Protein 6W7Z (pdb70)

Radius of gyration: 20.0 Å; Cα contacts (8 Å, |Δi|>4): 404; chains: 2; bounding box: 58×40×49 Å

Sequence (220 aa):
GSMALKRIHKELNDLARDPPAQSSRRAGPVGDDMFHWQATIMMGPNDSPYQGGVFFLTIHFPTDYPFKPPKVAFTTRIYHPNINSNGSICLDILRSQWSPALTISKVLLSISSSLLSDPNPDDPLVPEIARIYKTDREKYNRRIAREWTQKYAMRGLTKEQIDNLAMRSFGENDALKTCSVCITEYTTEGNKLRKLPCSHEYHVHCIDRWLSENSTCPICRRAVLA

Solvent-accessible surface area: 11924 Å² total; per-residue (Å²): 60,99,127,2,65,162,7,0,76,78,7,40,92,61,17,80,221,115,62,19,95,65,3,124,19,18,36,101,50,150,76,32,42,58,0,77,0,27,0,90,4,10,114,114,11,24,0,96,56,2,50,0,84,1,46,0,88,2,37,103,45,1,6,18,78,40,4,157,10,23,9,82,17,97,9,14,0,0,0,2,41,79,125,5,42,7,15,26,81,32,19,123,94,74,13,3,0,28,21,31,0,38,99,0,0,95,29,0,21,67,14,1,44,99,12,73,25,110,59,62,50,32,90,90,15,4,125,12,21,125,100,64,115,133,77,4,35,112,27,0,135,89,66,2,117,149,84,7,135,249,28,15,74,152,113,64,14,86,131,21,66,98,86,59,8,25,143,147,54,85,119,88,72,0,30,2,34,36,69,95,6,84,109,42,38,102,1,5,89,3,94,31,72,54,18,0,15,27,102,5,0,34,102,14,0,66,100,39,42,47,1,4,78,43,93,149,71,11,82,154

Nearest PDB structures (foldseek):
  8gbq-assembly1_A  TM=9.994E-01  e=1.291E-27  Homo sapiens
  6sqr-assembly1_E  TM=9.872E-01  e=2.120E-27  Homo sapiens
  3l1y-assembly1_A  TM=9.827E-01  e=4.749E-27  Homo sapiens
  3rpg-assembly1_A  TM=9.942E-01  e=1.748E-26  Homo sapiens
  8uqd-assembly1_B  TM=9.929E-01  e=1.643E-26  Homo sapiens

Foldseek 3Di:
DVVQLVVLVVLQVVCVVPPDDFKDKACPPPPSQKMKMWGAADPLALLHPFIWIKIWGHDPPPPVAAIQIFTPFDFQAQQADPRRHGNDVCNDVVPDNVDDVVNVSVVVNVCRNPPDLVSGPPVVSSVCVVVPVVVNSVVRNVSSVVTGD/DADDPVLLVVFDKDFDDPPDDWDAAPQVRHIDDGGFIKTAAPVGDIHGSVRVVVVRRPDQADPPPRHGRDD

Organism: Homo sapiens (NCBI:txid9606)

B-factor: mean 34.87, std 13.36, range [16.24, 95.99]

Structure (mmCIF, N/CA/C/O backbone):
data_6W7Z
#
_entry.id   6W7Z
#
_cell.length_a   48.441
_cell.length_b   50.453
_cell.length_c   54.375
_cell.angle_alpha   90.000
_cell.angle_beta   99.720
_cell.angle_gamma   90.000
#
_symmetry.space_group_name_H-M   'P 1 21 1'
#
loop_
_entity.id
_entity.type
_entity.pdbx_description
1 polymer 'Ubiquitin-conjugating enzyme E2 D2'
2 polymer 'E3 ubiquitin-protein ligase RLIM'
3 non-polymer GLYCEROL
4 non-polymer 'ZINC ION'
5 water water
#
loop_
_atom_site.group_PDB
_atom_site.id
_atom_site.type_symbol
_atom_site.label_atom_id
_atom_site.label_alt_id
_atom_site.label_comp_id
_atom_site.label_asym_id
_atom_site.label_entity_id
_atom_site.label_seq_id
_atom_site.pdbx_PDB_ins_code
_atom_site.Cartn_x
_atom_site.Cartn_y
_atom_site.Cartn_z
_atom_site.occupancy
_atom_site.B_iso_or_equiv
_atom_site.auth_seq_id
_atom_site.auth_comp_id
_atom_site.auth_asym_id
_atom_site.auth_atom_id
_atom_site.pdbx_PDB_model_num
ATOM 1 N N . GLY A 1 4 ? 83.171 12.166 63.753 1.00 54.25 -1 GLY A N 1
ATOM 2 C CA . GLY A 1 4 ? 82.996 11.383 64.962 1.00 50.85 -1 GLY A CA 1
ATOM 3 C C . GLY A 1 4 ? 81.701 11.680 65.693 1.00 38.92 -1 GLY A C 1
ATOM 4 O O . GLY A 1 4 ? 81.648 11.638 66.922 1.00 31.90 -1 GLY A O 1
ATOM 5 N N . SER A 1 5 ? 80.648 11.983 64.930 1.00 60.63 0 SER A N 1
ATOM 6 C CA . SER A 1 5 ? 79.362 12.308 65.539 1.00 59.92 0 SER A CA 1
ATOM 7 C C . SER A 1 5 ? 78.766 11.096 66.245 1.00 57.50 0 SER A C 1
ATOM 8 O O . SER A 1 5 ? 78.305 11.195 67.389 1.00 37.54 0 SER A O 1
ATOM 11 N N . MET A 1 6 ? 78.764 9.939 65.578 1.00 48.09 1 MET A N 1
ATOM 12 C CA . MET A 1 6 ? 78.253 8.730 66.216 1.00 41.87 1 MET A CA 1
ATOM 13 C C . MET A 1 6 ? 79.164 8.281 67.352 1.00 34.08 1 MET A C 1
ATOM 14 O O . MET A 1 6 ? 78.686 7.790 68.381 1.00 36.32 1 MET A O 1
ATOM 19 N N . ALA A 1 7 ? 80.479 8.447 67.187 1.00 30.01 2 ALA A N 1
ATOM 20 C CA . ALA A 1 7 ? 81.403 8.122 68.268 1.00 28.29 2 ALA A CA 1
ATOM 21 C C . ALA A 1 7 ? 81.155 9.000 69.487 1.00 27.39 2 ALA A C 1
ATOM 22 O O . ALA A 1 7 ? 81.162 8.514 70.624 1.00 27.65 2 ALA A O 1
ATOM 24 N N . LEU A 1 8 ? 80.921 10.297 69.268 1.00 27.34 3 LEU A N 1
ATOM 25 C CA . LEU A 1 8 ? 80.718 11.217 70.382 1.00 23.67 3 LEU A CA 1
ATOM 26 C C . LEU A 1 8 ? 79.477 10.849 71.186 1.00 24.05 3 LEU A C 1
ATOM 27 O O . LEU A 1 8 ? 79.490 10.904 72.421 1.00 22.92 3 LEU A O 1
ATOM 32 N N . LYS A 1 9 ? 78.395 10.467 70.503 1.00 26.15 4 LYS A N 1
ATOM 33 C CA . LYS A 1 9 ? 77.171 10.100 71.210 1.00 31.44 4 LYS A CA 1
ATOM 34 C C . LYS A 1 9 ? 77.389 8.877 72.093 1.00 25.90 4 LYS A C 1
ATOM 35 O O . LYS A 1 9 ? 76.898 8.825 73.227 1.00 26.18 4 LYS A O 1
ATOM 41 N N . ARG A 1 10 ? 78.135 7.886 71.601 1.00 29.17 5 ARG A N 1
ATOM 42 C CA . ARG A 1 10 ? 78.375 6.695 72.409 1.00 24.32 5 ARG A CA 1
ATOM 43 C C . ARG A 1 10 ? 79.299 6.998 73.580 1.00 21.44 5 ARG A C 1
ATOM 44 O O . ARG A 1 10 ? 79.137 6.435 74.669 1.00 21.84 5 ARG A O 1
ATOM 52 N N . ILE A 1 11 ? 80.273 7.886 73.374 1.00 20.28 6 ILE A N 1
ATOM 53 C CA . ILE A 1 11 ? 81.172 8.269 74.458 1.00 21.65 6 ILE A CA 1
ATOM 54 C C . ILE A 1 11 ? 80.396 8.965 75.570 1.00 21.16 6 ILE A C 1
ATOM 55 O O . ILE A 1 11 ? 80.594 8.679 76.757 1.00 20.60 6 ILE A O 1
ATOM 60 N N . HIS A 1 12 ? 79.494 9.881 75.205 1.00 24.47 7 HIS A N 1
ATOM 61 C CA . HIS A 1 12 ? 78.652 10.528 76.208 1.00 26.02 7 HIS A CA 1
ATOM 62 C C . HIS A 1 12 ? 77.765 9.512 76.918 1.00 25.43 7 HIS A C 1
ATOM 63 O O . HIS A 1 12 ? 77.566 9.593 78.136 1.00 24.14 7 HIS A O 1
ATOM 70 N N . LYS A 1 13 ? 77.221 8.549 76.168 1.00 23.37 8 LYS A N 1
ATOM 71 C CA . LYS A 1 13 ? 76.386 7.510 76.765 1.00 26.81 8 LYS A CA 1
ATOM 72 C C . LYS A 1 13 ? 77.166 6.705 77.797 1.00 28.17 8 LYS A C 1
ATOM 73 O O . LYS A 1 13 ? 76.678 6.457 78.906 1.00 25.65 8 LYS A O 1
ATOM 79 N N . GLU A 1 14 ? 78.387 6.290 77.449 1.00 22.58 9 GLU A N 1
ATOM 80 C CA . GLU A 1 14 ? 79.208 5.534 78.390 1.00 22.56 9 GLU A CA 1
ATOM 81 C C . GLU A 1 14 ? 79.572 6.377 79.606 1.00 23.51 9 GLU A C 1
ATOM 82 O O . GLU A 1 14 ? 79.582 5.876 80.736 1.00 22.37 9 GLU A O 1
ATOM 88 N N . LEU A 1 15 ? 79.874 7.659 79.393 1.00 22.09 10 LEU A N 1
ATOM 89 C CA . LEU A 1 15 ? 80.222 8.529 80.511 1.00 22.14 10 LEU A CA 1
ATOM 90 C C . LEU A 1 15 ? 79.054 8.678 81.477 1.00 25.07 10 LEU A C 1
ATOM 91 O O . LEU A 1 15 ? 79.242 8.655 82.699 1.00 26.18 10 LEU A O 1
ATOM 96 N N . ASN A 1 16 ? 77.837 8.825 80.948 1.00 26.20 11 ASN A N 1
ATOM 97 C CA . ASN A 1 16 ? 76.668 8.949 81.812 1.00 30.13 11 ASN A CA 1
ATOM 98 C C . ASN A 1 16 ? 76.403 7.654 82.572 1.00 32.73 11 ASN A C 1
ATOM 99 O O . ASN A 1 16 ? 76.038 7.686 83.753 1.00 29.97 11 ASN A O 1
ATOM 104 N N . ASP A 1 17 ? 76.584 6.506 81.914 1.00 27.57 12 ASP A N 1
ATOM 105 C CA . ASP A 1 17 ? 76.377 5.230 82.592 1.00 31.42 12 ASP A CA 1
ATOM 106 C C . ASP A 1 17 ? 77.422 5.010 83.680 1.00 28.05 12 ASP A C 1
ATOM 107 O O . ASP A 1 17 ? 77.105 4.485 84.754 1.00 32.77 12 ASP A O 1
ATOM 112 N N . LEU A 1 18 ? 78.671 5.406 83.422 1.00 28.71 13 LEU A N 1
ATOM 113 C CA . LEU A 1 18 ? 79.705 5.305 84.447 1.00 26.82 13 LEU A CA 1
ATOM 114 C C . LEU A 1 18 ? 79.383 6.190 85.645 1.00 33.31 13 LEU A C 1
ATOM 115 O O . LEU A 1 18 ? 79.627 5.804 86.795 1.00 35.75 13 LEU A O 1
ATOM 120 N N . ALA A 1 19 ? 78.831 7.380 85.396 1.00 40.56 14 ALA A N 1
ATOM 121 C CA . ALA A 1 19 ? 78.527 8.299 86.488 1.00 39.49 14 ALA A CA 1
ATOM 122 C C . ALA A 1 19 ? 77.378 7.795 87.350 1.00 42.36 14 ALA A C 1
ATOM 123 O O . ALA A 1 19 ? 77.372 8.020 88.566 1.00 45.94 14 ALA A O 1
ATOM 125 N N . ARG A 1 20 ? 76.403 7.112 86.747 1.00 41.83 15 ARG A N 1
ATOM 126 C CA . ARG A 1 20 ? 75.256 6.636 87.510 1.00 51.24 15 ARG A CA 1
ATOM 127 C C . ARG A 1 20 ? 75.569 5.334 88.239 1.00 49.85 15 ARG A C 1
ATOM 128 O O . ARG A 1 20 ? 75.115 5.130 89.370 1.00 61.18 15 ARG A O 1
ATOM 136 N N . ASP A 1 21 ? 76.342 4.446 87.614 1.00 43.41 16 ASP A N 1
ATOM 137 C CA . ASP A 1 21 ? 76.708 3.155 88.196 1.00 51.22 16 ASP A CA 1
ATOM 138 C C . ASP A 1 21 ? 78.223 3.020 88.149 1.00 49.38 16 ASP A C 1
ATOM 139 O O . ASP A 1 21 ? 78.776 2.374 87.248 1.00 40.15 16 ASP A O 1
ATOM 144 N N . PRO A 1 22 ? 78.928 3.615 89.107 1.00 59.54 17 PRO A N 1
ATOM 145 C CA . PRO A 1 22 ? 80.394 3.593 89.083 1.00 55.40 17 PRO A CA 1
AT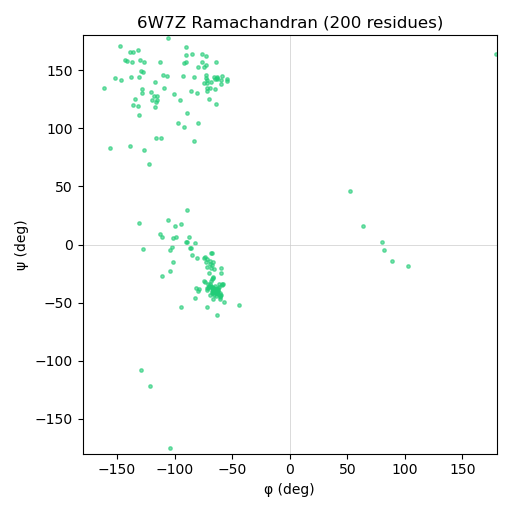OM 146 C C . PRO A 1 22 ? 80.927 2.198 89.350 1.00 60.24 17 PRO A C 1
ATOM 147 O O . PRO A 1 22 ? 80.454 1.504 90.263 1.00 67.64 17 PRO A O 1
ATOM 151 N N . PRO A 1 23 ? 81.911 1.747 88.571 1.00 50.47 18 PRO A N 1
ATOM 152 C CA . PRO A 1 23 ? 82.523 0.435 88.828 1.00 56.21 18 PRO A CA 1
ATOM 153 C C . PRO A 1 23 ? 83.390 0.479 90.080 1.00 64.32 18 PRO A C 1
ATOM 154 O O . PRO A 1 23 ? 84.096 1.459 90.327 1.00 76.29 18 PRO A O 1
ATOM 158 N N . ALA A 1 24 ? 83.341 -0.608 90.855 1.00 58.96 19 ALA A N 1
ATOM 159 C CA . ALA A 1 24 ? 83.887 -0.684 92.209 1.00 59.46 19 ALA A CA 1
ATOM 160 C C . ALA A 1 24 ? 85.273 -0.068 92.371 1.00 54.80 19 ALA A C 1
ATOM 161 O O . ALA A 1 24 ? 85.483 0.765 93.259 1.00 57.62 19 ALA A O 1
ATOM 163 N N . GLN A 1 25 ? 86.226 -0.465 91.531 1.00 38.83 20 GLN A N 1
ATOM 164 C CA . GLN A 1 25 ? 87.625 -0.115 91.738 1.00 43.28 20 GLN A CA 1
ATOM 165 C C . GLN A 1 25 ? 88.182 0.827 90.679 1.00 37.91 20 GLN A C 1
ATOM 166 O O . GLN A 1 25 ? 89.386 1.105 90.694 1.00 34.47 20 GLN A O 1
ATOM 172 N N A SER A 1 26 ? 87.350 1.320 89.766 0.56 26.47 21 SER A N 1
ATOM 173 N N B SER A 1 26 ? 87.352 1.340 89.774 0.44 31.06 21 SER A N 1
ATOM 174 C CA A SER A 1 26 ? 87.819 2.114 88.643 0.56 24.51 21 SER A CA 1
ATOM 175 C CA B SER A 1 26 ? 87.853 2.173 88.691 0.44 23.72 21 SER A CA 1
ATOM 176 C C A SER A 1 26 ? 86.932 3.333 88.445 0.56 23.77 21 SER A C 1
ATOM 177 C C B SER A 1 26 ? 86.939 3.369 88.466 0.44 23.77 21 SER A C 1
ATOM 178 O O A SER A 1 26 ? 85.731 3.306 88.729 0.56 26.02 21 SER A O 1
ATOM 179 O O B SER A 1 26 ? 85.736 3.315 88.731 0.44 26.08 21 SER A O 1
ATOM 184 N N A ARG A 1 27 ? 87.548 4.408 87.960 0.56 28.49 22 ARG A N 1
ATOM 185 N N B ARG A 1 27 ? 87.537 4.455 87.976 0.44 28.63 22 ARG A N 1
ATOM 186 C CA A ARG A 1 27 ? 86.845 5.610 87.541 0.56 27.06 22 ARG A CA 1
ATOM 187 C CA B ARG A 1 27 ? 86.824 5.660 87.576 0.44 27.47 22 ARG A CA 1
ATOM 188 C C A ARG A 1 27 ? 87.466 6.088 86.239 0.56 26.02 22 ARG A C 1
ATOM 189 C C B ARG A 1 27 ? 87.474 6.199 86.312 0.44 25.71 22 ARG A C 1
ATOM 190 O O A ARG A 1 27 ? 88.648 5.853 85.980 0.56 20.33 22 ARG A O 1
ATOM 191 O O B ARG A 1 27 ? 88.695 6.114 86.153 0.44 24.58 22 ARG A O 1
ATOM 206 N N . ALA A 1 28 ? 86.661 6.753 85.415 1.00 21.97 23 ALA A N 1
ATOM 207 C CA . ALA A 1 28 ? 87.165 7.257 84.145 1.00 20.45 23 ALA A CA 1
ATOM 208 C C . ALA A 1 28 ? 86.302 8.414 83.669 1.00 20.21 23 ALA A C 1
ATOM 209 O O . ALA A 1 28 ? 85.094 8.450 83.916 1.00 22.86 23 ALA A O 1
ATOM 211 N N . GLY A 1 29 ? 86.938 9.354 82.973 1.00 18.98 24 GLY A N 1
ATOM 212 C CA . GLY A 1 29 ? 86.256 10.507 82.435 1.00 22.09 24 GLY A CA 1
ATOM 213 C C . GLY A 1 29 ? 87.205 11.432 81.700 1.00 23.77 24 GLY A C 1
ATOM 214 O O . GLY A 1 29 ? 88.429 11.347 81.847 1.00 21.93 24 GLY A O 1
ATOM 215 N N . PRO A 1 30 ? 86.653 12.339 80.893 1.00 19.49 25 PRO A N 1
ATOM 216 C CA . PRO A 1 30 ? 87.506 13.249 80.116 1.00 25.93 25 PRO A CA 1
ATOM 217 C C . PRO A 1 30 ? 88.333 14.149 81.019 1.00 33.14 25 PRO A C 1
ATOM 218 O O . PRO A 1 30 ? 87.873 14.595 82.072 1.00 33.48 25 PRO A O 1
ATOM 222 N N . VAL A 1 31 ? 89.571 14.407 80.590 1.00 44.13 26 VAL A N 1
ATOM 223 C CA . VAL A 1 31 ? 90.463 15.306 81.323 1.00 56.33 26 VAL A CA 1
ATOM 224 C C . VAL A 1 31 ? 89.881 16.708 81.358 1.00 52.98 26 VAL A C 1
ATOM 225 O O . VAL A 1 31 ? 89.626 17.277 82.428 1.00 48.72 26 VAL A O 1
ATOM 229 N N . GLY A 1 32 ? 89.691 17.290 80.181 1.00 37.58 27 GLY A N 1
ATOM 230 C CA . GLY A 1 32 ? 89.109 18.601 80.051 1.00 37.52 27 GLY A CA 1
ATOM 231 C C . GLY A 1 32 ? 87.856 18.566 79.203 1.00 29.39 27 GLY A C 1
ATOM 232 O O . GLY A 1 32 ? 86.910 17.835 79.515 1.00 31.81 27 GLY A O 1
ATOM 233 N N . ASP A 1 33 ? 87.845 19.337 78.117 1.00 31.97 28 ASP A N 1
ATOM 234 C CA . ASP A 1 33 ? 86.704 19.415 77.217 1.00 34.31 28 ASP A CA 1
ATOM 235 C C . ASP A 1 33 ? 86.867 18.536 75.987 1.00 34.94 28 ASP A C 1
ATOM 236 O O . ASP A 1 33 ? 86.036 18.605 75.078 1.00 35.35 28 ASP A O 1
ATOM 241 N N . ASP A 1 34 ? 87.922 17.725 75.929 1.00 29.01 29 ASP A N 1
ATOM 242 C CA . ASP A 1 34 ? 88.139 16.810 74.811 1.00 30.18 29 ASP A CA 1
ATOM 243 C C . ASP A 1 34 ? 87.492 15.481 75.178 1.00 25.01 29 ASP A C 1
ATOM 244 O O . ASP A 1 34 ? 88.055 14.692 75.941 1.00 22.62 29 ASP A O 1
ATOM 249 N N . MET A 1 35 ? 86.298 15.232 74.637 1.00 24.80 30 MET A N 1
ATOM 250 C CA . MET A 1 35 ? 85.565 14.020 74.981 1.00 20.94 30 MET A CA 1
ATOM 251 C C . MET A 1 35 ? 86.248 12.758 74.471 1.00 20.48 30 MET A C 1
ATOM 252 O O . MET A 1 35 ? 85.939 11.665 74.956 1.00 23.66 30 MET A O 1
ATOM 257 N N . PHE A 1 36 ? 87.161 12.876 73.510 1.00 21.86 31 PHE A N 1
ATOM 258 C CA . PHE A 1 36 ? 87.854 11.717 72.962 1.00 22.31 31 PHE A CA 1
ATOM 259 C C . PHE A 1 36 ? 89.126 11.369 73.722 1.00 24.51 31 PHE A C 1
ATOM 260 O O . PHE A 1 36 ? 89.825 10.428 73.331 1.00 24.72 31 PHE A O 1
ATOM 268 N N . HIS A 1 37 ? 89.443 12.093 74.795 1.00 22.54 32 HIS A N 1
ATOM 269 C CA . HIS A 1 37 ? 90.635 11.828 75.597 1.00 24.37 32 HIS A CA 1
ATOM 270 C C . HIS A 1 37 ? 90.235 11.781 77.065 1.00 26.23 32 HIS A C 1
ATOM 271 O O . HIS A 1 37 ? 89.868 12.808 77.646 1.00 24.55 32 HIS A O 1
ATOM 278 N N . TRP A 1 38 ? 90.311 10.597 77.664 1.00 19.46 33 TRP A N 1
ATOM 279 C CA . TRP A 1 38 ? 89.921 10.379 79.047 1.00 18.75 33 TRP A CA 1
ATOM 280 C C . TRP A 1 38 ? 91.129 10.052 79.912 1.00 19.78 33 TRP A C 1
ATOM 281 O O . TRP A 1 38 ? 92.155 9.559 79.434 1.00 23.10 33 TRP A O 1
ATOM 292 N N . GLN A 1 39 ? 90.979 10.310 81.205 1.00 19.01 34 GLN A N 1
ATOM 293 C CA . GLN A 1 39 ? 91.850 9.755 82.227 1.00 20.29 34 GLN A CA 1
ATOM 294 C C . GLN A 1 39 ? 91.084 8.673 82.978 1.00 21.80 34 GLN A C 1
ATOM 295 O O . GLN A 1 39 ? 89.869 8.771 83.168 1.00 24.79 34 GLN A O 1
ATOM 301 N N . ALA A 1 40 ? 91.794 7.624 83.380 1.00 22.79 35 ALA A N 1
ATOM 302 C CA . ALA A 1 40 ? 91.214 6.584 84.212 1.00 21.23 35 ALA A CA 1
ATOM 303 C C . ALA A 1 40 ? 92.114 6.343 85.413 1.00 23.03 35 ALA A C 1
ATOM 304 O O . ALA A 1 40 ? 93.331 6.532 85.345 1.00 24.08 35 ALA A O 1
ATOM 306 N N . THR A 1 41 ? 91.498 5.945 86.522 1.00 23.83 36 THR A N 1
ATOM 307 C CA . THR A 1 41 ? 92.224 5.557 87.723 1.00 21.24 36 THR A CA 1
ATOM 308 C C . THR A 1 41 ? 91.720 4.197 88.167 1.00 21.78 36 THR A C 1
ATOM 309 O O . THR A 1 41 ? 90.507 3.981 88.261 1.00 22.77 36 THR A O 1
ATOM 313 N N . ILE A 1 42 ? 92.648 3.284 88.429 1.00 22.71 37 ILE A N 1
ATOM 314 C CA . ILE A 1 42 ? 92.329 1.934 88.870 1.00 24.87 37 ILE A CA 1
ATOM 315 C C . ILE A 1 42 ? 93.030 1.692 90.196 1.00 24.94 37 ILE A C 1
ATOM 316 O O . ILE A 1 42 ? 94.242 1.912 90.313 1.00 22.04 37 ILE A O 1
ATOM 321 N N A MET A 1 43 ? 92.268 1.253 91.194 0.51 27.86 38 MET A N 1
ATOM 322 N N B MET A 1 43 ? 92.268 1.255 91.195 0.49 27.81 38 MET A N 1
ATOM 323 C CA A MET A 1 43 ? 92.843 0.873 92.474 0.51 27.90 38 MET A CA 1
ATOM 324 C CA B MET A 1 43 ? 92.845 0.870 92.473 0.49 27.86 38 MET A CA 1
ATOM 325 C C A MET A 1 43 ? 93.426 -0.531 92.382 0.51 28.08 38 MET A C 1
ATOM 326 C C B MET A 1 43 ? 93.431 -0.531 92.377 0.49 28.08 38 MET A C 1
ATOM 327 O O A MET A 1 43 ? 92.846 -1.418 91.750 0.51 31.57 38 MET A O 1
ATOM 328 O O B MET A 1 43 ? 92.854 -1.417 91.740 0.49 31.44 38 MET A O 1
ATOM 337 N N . GLY A 1 44 ? 94.585 -0.725 93.007 1.00 28.74 39 GLY A N 1
ATOM 338 C CA . GLY A 1 44 ? 95.230 -2.015 93.026 1.00 29.79 39 GLY A CA 1
ATOM 339 C C . GLY A 1 44 ? 94.362 -3.055 93.705 1.00 31.98 39 GLY A C 1
ATOM 340 O O . GLY A 1 44 ? 93.825 -2.829 94.794 1.00 32.20 39 GLY A O 1
ATOM 341 N N . PRO A 1 45 ? 94.184 -4.207 93.058 1.00 26.64 40 PRO A N 1
ATOM 342 C CA . PRO A 1 45 ? 93.349 -5.260 93.648 1.00 31.90 40 PRO A CA 1
ATOM 343 C C . PRO A 1 45 ? 93.882 -5.699 95.004 1.00 31.21 40 PRO A C 1
ATOM 344 O O . PRO A 1 45 ? 95.092 -5.732 95.238 1.00 32.85 40 PRO A O 1
ATOM 348 N N . ASN A 1 46 ? 92.955 -6.035 95.904 1.00 37.59 41 ASN A N 1
ATOM 349 C CA . ASN A 1 46 ? 93.345 -6.414 97.258 1.00 51.16 41 ASN A CA 1
ATOM 350 C C . ASN A 1 46 ? 94.108 -7.734 97.282 1.00 48.23 41 ASN A C 1
ATOM 351 O O . ASN A 1 46 ? 94.959 -7.937 98.155 1.00 51.38 41 ASN A O 1
ATOM 356 N N . ASP A 1 47 ? 93.827 -8.636 96.338 1.00 49.79 42 ASP A N 1
ATOM 357 C CA . ASP A 1 47 ? 94.498 -9.929 96.263 1.00 66.29 42 ASP A CA 1
ATOM 358 C C . ASP A 1 47 ? 95.768 -9.887 95.420 1.00 65.93 42 ASP A C 1
ATOM 359 O O . ASP A 1 47 ? 96.139 -10.901 94.814 1.00 67.23 42 ASP A O 1
ATOM 364 N N . SER A 1 48 ? 96.448 -8.750 95.369 1.00 54.38 43 SER A N 1
ATOM 365 C CA . SER A 1 48 ? 97.574 -8.553 94.471 1.00 42.57 43 SER A CA 1
ATOM 366 C C . SER A 1 48 ? 98.653 -7.753 95.176 1.00 39.98 43 SER A C 1
ATOM 367 O O . SER A 1 48 ? 98.375 -7.046 96.154 1.00 38.40 43 SER A O 1
ATOM 370 N N . PRO A 1 49 ? 99.904 -7.841 94.712 1.00 31.90 44 PRO A N 1
ATOM 371 C CA . PRO A 1 49 ? 100.961 -6.978 95.261 1.00 33.59 44 PRO A CA 1
ATOM 372 C C . PRO A 1 49 ? 100.777 -5.504 94.933 1.00 35.49 44 PRO A C 1
ATOM 373 O O . PRO A 1 49 ? 101.538 -4.675 95.450 1.00 33.18 44 PRO A O 1
ATOM 377 N N . TYR A 1 50 ? 99.807 -5.156 94.091 1.00 30.53 45 TYR A N 1
ATOM 378 C CA . TYR A 1 50 ? 99.496 -3.771 93.769 1.00 27.37 45 TYR A CA 1
ATOM 379 C C . TYR A 1 50 ? 98.510 -3.153 94.753 1.00 29.11 45 TYR A C 1
ATOM 380 O O . TYR A 1 50 ? 98.068 -2.019 94.539 1.00 27.92 45 TYR A O 1
ATOM 389 N N . GLN A 1 51 ? 98.167 -3.872 95.821 1.00 32.38 46 GLN A N 1
ATOM 390 C CA . GLN A 1 51 ? 97.215 -3.370 96.804 1.00 36.31 46 GLN A CA 1
ATOM 391 C C . GLN A 1 51 ? 97.718 -2.076 97.430 1.00 36.07 46 GLN A C 1
ATOM 392 O O . GLN A 1 51 ? 98.902 -1.938 97.751 1.00 32.89 46 GLN A O 1
ATOM 398 N N . GLY A 1 52 ? 96.803 -1.122 97.603 1.00 34.57 47 GLY A N 1
ATOM 399 C CA . GLY A 1 52 ? 97.134 0.176 98.143 1.00 34.27 47 GLY A CA 1
ATOM 400 C C . GLY A 1 52 ? 97.546 1.208 97.117 1.00 33.90 47 GLY A C 1
ATOM 401 O O . GLY A 1 52 ? 97.584 2.401 97.443 1.00 30.97 47 GLY A O 1
ATOM 402 N N . GLY A 1 53 ? 97.853 0.792 95.889 1.00 28.30 48 GLY A N 1
ATOM 403 C CA . GLY A 1 53 ? 98.261 1.728 94.869 1.00 28.28 48 GLY A CA 1
ATOM 404 C C . GLY A 1 53 ? 97.103 2.240 94.031 1.00 27.44 48 GLY A C 1
ATOM 405 O O . GLY A 1 53 ? 96.056 1.605 93.919 1.00 25.55 48 GLY A O 1
ATOM 406 N N . VAL A 1 54 ? 97.305 3.418 93.448 1.00 25.17 49 VAL A N 1
ATOM 407 C CA . VAL A 1 54 ? 96.363 4.016 92.508 1.00 23.25 49 VAL A CA 1
ATOM 408 C C . VAL A 1 54 ? 97.097 4.194 91.187 1.00 25.28 49 VAL A C 1
ATOM 409 O O . VAL A 1 54 ? 98.158 4.830 91.141 1.00 25.55 49 VAL A O 1
ATOM 413 N N . PHE A 1 55 ? 96.538 3.635 90.118 1.00 20.02 50 PHE A N 1
ATOM 414 C CA . PHE A 1 55 ? 97.209 3.574 88.827 1.00 19.63 50 PHE A CA 1
ATOM 415 C C . PHE A 1 55 ? 96.433 4.411 87.822 1.00 23.61 50 PHE A C 1
ATOM 416 O O . PHE A 1 55 ? 95.233 4.195 87.622 1.00 22.43 50 PHE A O 1
ATOM 424 N N . PHE A 1 56 ? 97.116 5.366 87.204 1.00 22.14 51 PHE A N 1
ATOM 425 C CA . PHE A 1 56 ? 96.504 6.254 86.229 1.00 20.80 51 PHE A CA 1
ATOM 426 C C . PHE A 1 56 ? 96.674 5.688 84.825 1.00 22.98 51 PHE A C 1
ATOM 427 O O . PHE A 1 56 ? 97.684 5.053 84.505 1.00 24.07 51 PHE A O 1
ATOM 435 N N . LEU A 1 57 ? 95.665 5.917 83.989 1.00 19.96 52 LEU A N 1
ATOM 436 C CA . LEU A 1 57 ? 95.690 5.481 82.602 1.00 19.89 52 LEU A CA 1
ATOM 437 C C . LEU A 1 57 ? 95.159 6.595 81.714 1.00 19.96 52 LEU A C 1
ATOM 438 O O . LEU A 1 57 ? 94.422 7.476 82.163 1.00 23.07 52 LEU A O 1
ATOM 443 N N . THR A 1 58 ? 95.544 6.547 80.442 1.00 19.62 53 THR A N 1
ATOM 444 C CA . THR A 1 58 ? 94.958 7.392 79.414 1.00 23.20 53 THR A CA 1
ATOM 445 C C . THR A 1 58 ? 94.114 6.539 78.476 1.00 24.78 53 THR A C 1
ATOM 446 O O . THR A 1 58 ? 94.428 5.372 78.219 1.00 23.27 53 THR A O 1
ATOM 450 N N . ILE A 1 59 ? 93.027 7.127 77.986 1.00 21.51 54 ILE A N 1
ATOM 451 C CA . ILE A 1 59 ? 92.136 6.487 77.026 1.00 17.48 54 ILE A CA 1
ATOM 452 C C . ILE A 1 59 ? 91.886 7.482 75.906 1.00 23.45 54 ILE A C 1
ATOM 453 O O . ILE A 1 59 ? 91.359 8.574 76.152 1.00 22.73 54 ILE A O 1
ATOM 458 N N . HIS A 1 60 ? 92.271 7.123 74.684 1.00 19.55 55 HIS A N 1
ATOM 459 C CA . HIS A 1 60 ? 92.002 7.955 73.517 1.00 22.03 55 HIS A CA 1
ATOM 460 C C . HIS A 1 60 ? 91.099 7.195 72.558 1.00 24.61 55 HIS A C 1
ATOM 461 O O . HIS A 1 60 ? 91.478 6.134 72.050 1.00 20.03 55 HIS A O 1
ATOM 468 N N . PHE A 1 61 ? 89.914 7.746 72.307 1.00 19.61 56 PHE A N 1
ATOM 469 C CA . PHE A 1 61 ? 88.936 7.133 71.417 1.00 20.10 56 PHE A CA 1
ATOM 470 C C . PHE A 1 61 ? 89.211 7.546 69.977 1.00 20.75 56 PHE A C 1
ATOM 471 O O . PHE A 1 61 ? 89.412 8.738 69.710 1.00 21.91 56 PHE A O 1
ATOM 479 N N . PRO A 1 62 ? 89.236 6.609 69.035 1.00 22.49 57 PRO A N 1
ATOM 480 C CA . PRO A 1 62 ? 89.352 6.989 67.625 1.00 26.23 57 PRO A CA 1
ATOM 481 C C . PRO A 1 62 ? 88.055 7.604 67.124 1.00 26.16 57 PRO A C 1
ATOM 482 O O . PRO A 1 62 ? 86.990 7.459 67.728 1.00 23.04 57 PRO A O 1
ATOM 486 N N . THR A 1 63 ? 88.160 8.307 65.994 1.00 24.65 58 THR A N 1
ATOM 487 C CA . THR A 1 63 ? 86.997 8.996 65.444 1.00 24.51 58 THR A CA 1
ATOM 488 C C . THR A 1 63 ? 85.912 8.032 64.978 1.00 31.60 58 THR A C 1
ATOM 489 O O . THR A 1 63 ? 84.749 8.435 64.873 1.00 30.53 58 THR A O 1
ATOM 493 N N . ASP A 1 64 ? 86.258 6.773 64.703 1.00 31.02 59 ASP A N 1
ATOM 494 C CA . ASP A 1 64 ? 85.284 5.767 64.295 1.00 25.79 59 ASP A CA 1
ATOM 495 C C . ASP A 1 64 ? 84.976 4.770 65.409 1.00 27.15 59 ASP A C 1
ATOM 496 O O . ASP A 1 64 ? 84.514 3.659 65.132 1.00 27.28 59 ASP A O 1
ATOM 501 N N . TYR A 1 65 ? 85.241 5.144 66.658 1.00 25.06 60 TYR A N 1
ATOM 502 C CA . TYR A 1 65 ? 84.776 4.370 67.801 1.00 23.05 60 TYR A CA 1
ATOM 503 C C . TYR A 1 65 ? 83.261 4.188 67.709 1.00 24.82 60 TYR A C 1
ATOM 504 O O . TYR A 1 65 ? 82.550 5.119 67.309 1.00 21.63 60 TYR A O 1
ATOM 513 N N . PRO A 1 66 ? 82.722 3.007 68.066 1.00 23.46 61 PRO A N 1
ATOM 514 C CA . PRO A 1 66 ? 83.357 1.818 68.641 1.00 20.54 61 PRO A CA 1
ATOM 515 C C . PRO A 1 66 ? 83.773 0.761 67.625 1.00 24.47 61 PRO A C 1
ATOM 516 O O . PRO A 1 66 ? 83.985 -0.390 68.010 1.00 22.10 61 PRO A O 1
ATOM 520 N N . PHE A 1 67 ? 83.872 1.130 66.350 1.00 20.90 62 PHE A N 1
ATOM 521 C CA . PHE A 1 67 ? 84.257 0.163 65.330 1.00 21.72 62 PHE A CA 1
ATOM 522 C C . PHE A 1 67 ? 85.759 -0.071 65.282 1.00 22.71 62 PHE A C 1
ATOM 523 O O . PHE A 1 67 ? 86.204 -1.011 64.614 1.00 25.02 62 PHE A O 1
ATOM 531 N N . LYS A 1 68 ? 86.537 0.757 65.970 1.00 22.59 63 LYS A N 1
ATOM 532 C CA . LYS A 1 68 ? 87.946 0.543 66.248 1.00 23.03 63 LYS A CA 1
ATOM 533 C C . LYS A 1 68 ? 88.165 0.694 67.743 1.00 21.79 63 LYS A C 1
ATOM 534 O O . LYS A 1 68 ? 87.450 1.457 68.403 1.00 21.05 63 LYS A O 1
ATOM 540 N N . PRO A 1 69 ? 89.128 -0.027 68.312 1.00 21.20 64 PRO A N 1
ATOM 541 C CA . PRO A 1 69 ? 89.292 -0.028 69.769 1.00 21.26 64 PRO A CA 1
ATOM 542 C C . PRO A 1 69 ? 89.874 1.281 70.262 1.00 20.66 64 PRO A C 1
ATOM 543 O O . PRO A 1 69 ? 90.575 1.985 69.517 1.00 21.19 64 PRO A O 1
ATOM 547 N N . PRO A 1 70 ? 89.616 1.642 71.516 1.00 20.12 65 PRO A N 1
ATOM 548 C CA . PRO A 1 70 ? 90.310 2.787 72.105 1.00 19.51 65 PRO A CA 1
ATOM 549 C C . PRO A 1 70 ? 91.745 2.422 72.434 1.00 23.60 65 PRO A C 1
ATOM 550 O O . PRO A 1 70 ? 92.075 1.259 72.676 1.00 22.20 65 PRO A O 1
ATOM 554 N N . LYS A 1 71 ? 92.606 3.434 72.433 1.00 19.87 66 LYS A N 1
ATOM 555 C CA . LYS A 1 71 ? 93.996 3.266 72.841 1.00 19.86 66 LYS A CA 1
ATOM 556 C C . LYS A 1 71 ? 94.074 3.503 74.344 1.00 23.12 66 LYS A C 1
ATOM 557 O O . LYS A 1 71 ? 93.843 4.620 74.816 1.00 21.90 66 LYS A O 1
ATOM 563 N N . VAL A 1 72 ? 94.378 2.448 75.096 1.00 16.86 67 VAL A N 1
ATOM 564 C CA . VAL A 1 72 ? 94.428 2.496 76.552 1.00 18.06 67 VAL A CA 1
ATOM 565 C C . VAL A 1 72 ? 95.851 2.181 76.985 1.00 24.08 67 VAL A C 1
ATOM 566 O O . VAL A 1 72 ? 96.419 1.165 76.567 1.00 25.66 67 VAL A O 1
ATOM 570 N N . ALA A 1 73 ? 96.425 3.046 77.819 1.00 18.37 68 ALA A N 1
ATOM 571 C CA . ALA A 1 73 ? 97.797 2.852 78.266 1.00 16.53 68 ALA A CA 1
ATOM 572 C C . ALA A 1 73 ? 97.958 3.359 79.690 1.00 22.44 68 ALA A C 1
ATOM 573 O O . ALA A 1 73 ? 97.382 4.384 80.062 1.00 21.99 68 ALA A O 1
ATOM 575 N N . PHE A 1 74 ? 98.747 2.632 80.479 1.00 20.71 69 PHE A N 1
ATOM 576 C CA . PHE A 1 74 ? 99.111 3.101 81.808 1.00 21.11 69 PHE A CA 1
ATOM 577 C C . PHE A 1 74 ? 100.032 4.309 81.706 1.00 22.22 69 PHE A C 1
ATOM 578 O O . PHE A 1 74 ? 100.922 4.362 80.853 1.00 20.19 69 PHE A O 1
ATOM 586 N N . THR A 1 75 ? 99.813 5.290 82.582 1.00 19.35 70 THR A N 1
ATOM 587 C CA . THR A 1 75 ? 100.803 6.339 82.784 1.00 20.53 70 THR A CA 1
ATOM 588 C C . THR A 1 75 ? 101.582 6.156 84.077 1.00 25.19 70 THR A C 1
ATOM 589 O O . THR A 1 75 ? 102.702 6.666 84.186 1.00 32.51 70 THR A O 1
ATOM 593 N N . THR A 1 76 ? 101.021 5.435 85.043 1.00 22.79 71 THR A N 1
ATOM 594 C CA . THR A 1 76 ? 101.749 5.059 86.244 1.00 23.54 71 THR A CA 1
ATOM 595 C C . THR A 1 76 ? 102.626 3.848 85.948 1.00 20.79 71 THR A C 1
ATOM 596 O O . THR A 1 76 ? 102.156 2.861 85.374 1.00 24.09 71 THR A O 1
ATOM 600 N N . ARG A 1 77 ? 103.900 3.929 86.325 1.00 21.00 72 ARG A N 1
ATOM 601 C CA . ARG A 1 77 ? 104.790 2.787 86.162 1.00 23.27 72 ARG A CA 1
ATOM 602 C C . ARG A 1 77 ? 104.307 1.629 87.025 1.00 24.50 72 ARG A C 1
ATOM 603 O O . ARG A 1 77 ? 103.818 1.826 88.141 1.00 23.11 72 ARG A O 1
ATOM 611 N N . ILE A 1 78 ? 104.437 0.416 86.499 1.00 21.68 73 ILE A N 1
ATOM 612 C CA . ILE A 1 78 ? 103.939 -0.773 87.182 1.00 22.07 73 ILE A CA 1
ATOM 613 C C . ILE A 1 78 ? 104.783 -1.964 86.754 1.00 19.56 73 ILE A C 1
ATOM 614 O O . ILE A 1 78 ? 105.216 -2.057 85.602 1.00 25.36 73 ILE A O 1
ATOM 619 N N . TYR A 1 79 ? 105.033 -2.868 87.700 1.00 22.03 74 TYR A N 1
ATOM 620 C CA . TYR A 1 79 ? 105.826 -4.070 87.470 1.00 21.82 74 TYR A CA 1
ATOM 621 C C . TYR A 1 79 ? 104.867 -5.223 87.186 1.00 25.34 74 TYR A C 1
ATOM 622 O O . TYR A 1 79 ? 104.228 -5.746 88.104 1.00 27.16 74 TYR A O 1
ATOM 631 N N . HIS A 1 80 ? 104.768 -5.617 85.912 1.00 25.01 75 HIS A N 1
ATOM 632 C CA . HIS A 1 80 ? 103.748 -6.560 85.459 1.00 24.31 75 HIS A CA 1
ATOM 633 C C . HIS A 1 80 ? 104.158 -7.160 84.119 1.00 25.86 75 HIS A C 1
ATOM 634 O O . HIS A 1 80 ? 104.584 -6.428 83.217 1.00 30.07 75 HIS A O 1
ATOM 641 N N . PRO A 1 81 ? 104.038 -8.480 83.942 1.00 25.52 76 PRO A N 1
ATOM 642 C CA . PRO A 1 81 ? 104.511 -9.097 82.690 1.00 25.35 76 PRO A CA 1
ATOM 643 C C . PRO A 1 81 ? 103.723 -8.688 81.455 1.00 23.29 76 PRO A C 1
ATOM 644 O O . PRO A 1 81 ? 104.205 -8.917 80.338 1.00 27.33 76 PRO A O 1
ATOM 648 N N . ASN A 1 82 ? 102.538 -8.095 81.610 1.00 21.41 77 ASN A N 1
ATOM 649 C CA . ASN A 1 82 ? 101.689 -7.741 80.479 1.00 22.88 77 ASN A CA 1
ATOM 650 C C . ASN A 1 82 ? 101.583 -6.236 80.259 1.00 22.21 77 ASN A C 1
ATOM 651 O O . ASN A 1 82 ? 100.793 -5.800 79.415 1.00 23.68 77 ASN A O 1
ATOM 656 N N . ILE A 1 83 ? 102.348 -5.435 81.000 1.00 19.37 78 ILE A N 1
ATOM 657 C CA . ILE A 1 83 ? 102.351 -3.979 80.871 1.00 19.14 78 ILE A CA 1
ATOM 658 C C . ILE A 1 83 ? 103.803 -3.524 80.850 1.00 23.09 78 ILE A C 1
ATOM 659 O O . ILE A 1 83 ? 104.566 -3.844 81.770 1.00 26.72 78 ILE A O 1
ATOM 664 N N . ASN A 1 84 ? 104.190 -2.779 79.815 1.00 24.11 79 ASN A N 1
ATOM 665 C CA . ASN A 1 84 ? 105.586 -2.402 79.643 1.00 21.16 79 ASN A CA 1
ATOM 666 C C . ASN A 1 84 ? 105.815 -0.942 80.035 1.00 25.77 79 ASN A C 1
ATOM 667 O O . ASN A 1 84 ? 104.915 -0.244 80.508 1.00 23.30 79 ASN A O 1
ATOM 672 N N . SER A 1 85 ? 107.050 -0.478 79.821 1.00 22.86 80 SER A N 1
ATOM 673 C CA . SER A 1 85 ? 107.471 0.847 80.261 1.00 24.81 80 SER A CA 1
ATOM 674 C C . SER A 1 85 ? 106.852 1.974 79.447 1.00 24.60 80 SER A C 1
ATOM 675 O O . SER A 1 85 ? 106.958 3.135 79.855 1.00 30.82 80 SER A O 1
ATOM 678 N N . ASN A 1 86 ? 106.227 1.673 78.311 1.00 22.05 81 ASN A N 1
ATOM 679 C CA . ASN A 1 86 ? 105.440 2.654 77.577 1.00 21.73 81 ASN A CA 1
ATOM 680 C C . ASN A 1 86 ? 103.980 2.668 78.005 1.00 26.60 81 ASN A C 1
ATOM 681 O O . ASN A 1 86 ? 103.188 3.426 77.437 1.00 27.83 81 ASN A O 1
ATOM 686 N N . GLY A 1 87 ? 103.609 1.853 78.989 1.00 25.41 82 GLY A N 1
ATOM 687 C CA . GLY A 1 87 ? 102.234 1.741 79.418 1.00 19.72 82 GLY A CA 1
ATOM 688 C C . GLY A 1 87 ? 101.362 0.859 78.553 1.00 20.68 82 GLY A C 1
ATOM 689 O O . GLY A 1 87 ? 100.161 0.752 78.827 1.00 21.47 82 GLY A O 1
ATOM 690 N N . SER A 1 88 ? 101.918 0.230 77.520 1.00 22.56 83 SER A N 1
ATOM 691 C CA . SER A 1 88 ? 101.127 -0.636 76.658 1.00 22.76 83 SER A CA 1
ATOM 692 C C . SER A 1 88 ? 100.631 -1.847 77.437 1.00 26.91 83 SER A C 1
ATOM 693 O O . SER A 1 88 ? 101.339 -2.391 78.288 1.00 19.96 83 SER A O 1
ATOM 696 N N . ILE A 1 89 ? 99.402 -2.265 77.143 1.00 21.93 84 ILE A N 1
ATOM 697 C CA . ILE A 1 89 ? 98.737 -3.351 77.854 1.00 22.46 84 ILE A CA 1
ATOM 698 C C . ILE A 1 89 ? 98.505 -4.488 76.872 1.00 25.21 84 ILE A C 1
ATOM 699 O O . ILE A 1 89 ? 97.848 -4.298 75.840 1.00 28.42 84 ILE A O 1
ATOM 704 N N . CYS A 1 90 ? 99.028 -5.667 77.194 1.00 22.37 85 CYS A N 1
ATOM 705 C CA . CYS A 1 90 ? 98.795 -6.854 76.374 1.00 26.12 85 CYS A CA 1
ATOM 706 C C . CYS A 1 90 ? 97.453 -7.452 76.778 1.00 34.28 85 CYS A C 1
ATOM 707 O O . CYS A 1 90 ? 97.364 -8.306 77.661 1.00 32.37 85 CYS A O 1
ATOM 710 N N . LEU A 1 91 ? 96.392 -6.987 76.122 1.00 26.07 86 LEU A N 1
ATOM 711 C CA . LEU A 1 91 ? 95.037 -7.459 76.380 1.00 30.60 86 LEU A CA 1
ATOM 712 C C . LEU A 1 91 ? 94.355 -7.674 75.039 1.00 24.77 86 LEU A C 1
ATOM 713 O O . LEU A 1 91 ? 94.219 -6.729 74.256 1.00 26.75 86 LEU A O 1
ATOM 718 N N . ASP A 1 92 ? 93.930 -8.914 74.778 1.00 25.58 87 ASP A N 1
ATOM 719 C CA . ASP A 1 92 ? 93.430 -9.269 73.452 1.00 26.54 87 ASP A CA 1
ATOM 720 C C . ASP A 1 92 ? 92.242 -8.412 73.031 1.00 24.94 87 ASP A C 1
ATOM 721 O O . ASP A 1 92 ? 92.108 -8.084 71.847 1.00 27.59 87 ASP A O 1
ATOM 726 N N . ILE A 1 93 ? 91.376 -8.031 73.975 1.00 23.35 88 ILE A N 1
ATOM 727 C CA . ILE A 1 93 ? 90.208 -7.234 73.610 1.00 23.18 88 ILE A CA 1
ATOM 728 C C . ILE A 1 93 ? 90.590 -5.822 73.186 1.00 27.96 88 ILE A C 1
ATOM 729 O O . ILE A 1 93 ? 89.779 -5.128 72.562 1.00 27.79 88 ILE A O 1
ATOM 734 N N . LEU A 1 94 ? 91.797 -5.367 73.512 1.00 26.97 89 LEU A N 1
ATOM 735 C CA . LEU A 1 94 ? 92.289 -4.092 73.009 1.00 25.44 89 LEU A CA 1
ATOM 736 C C . LEU A 1 94 ? 92.966 -4.226 71.655 1.00 32.10 89 LEU A C 1
ATOM 737 O O . LEU A 1 94 ? 93.389 -3.215 71.084 1.00 30.36 89 LEU A O 1
ATOM 742 N N . ARG A 1 95 ? 93.081 -5.447 71.132 1.00 30.76 90 ARG A N 1
ATOM 743 C CA . ARG A 1 95 ? 93.769 -5.680 69.870 1.00 26.48 90 ARG A CA 1
ATOM 744 C C . ARG A 1 95 ? 92.903 -6.500 68.923 1.00 33.63 90 ARG A C 1
ATOM 745 O O . ARG A 1 95 ? 91.905 -5.999 68.395 1.00 33.83 90 ARG A O 1
ATOM 753 N N . SER A 1 96 ? 93.268 -7.767 68.712 1.00 31.48 91 SER A N 1
ATOM 754 C CA . SER A 1 96 ? 92.592 -8.565 67.694 1.00 32.94 91 SER A CA 1
ATOM 755 C C . SER A 1 96 ? 91.160 -8.912 68.086 1.00 29.11 91 SER A C 1
ATOM 756 O O . SER A 1 96 ? 90.322 -9.148 67.208 1.00 34.70 91 SER A O 1
ATOM 759 N N . GLN A 1 97 ? 90.854 -8.937 69.382 1.00 27.53 92 GLN A N 1
ATOM 760 C CA . GLN A 1 97 ? 89.548 -9.370 69.863 1.00 33.96 92 GLN A CA 1
ATOM 761 C C . GLN A 1 97 ? 88.626 -8.205 70.205 1.00 37.10 92 GLN A C 1
ATOM 762 O O . GLN A 1 97 ? 87.619 -8.404 70.896 1.00 24.94 92 GLN A O 1
ATOM 768 N N . TRP A 1 98 ? 88.939 -6.998 69.739 1.00 23.72 93 TRP A N 1
ATOM 769 C CA . TRP A 1 98 ? 88.037 -5.879 69.971 1.00 22.50 93 TRP A CA 1
ATOM 770 C C . TRP A 1 98 ? 86.702 -6.131 69.283 1.00 21.99 93 TRP A C 1
ATOM 771 O O . TRP A 1 98 ? 86.640 -6.723 68.202 1.00 23.33 93 TRP A O 1
ATOM 782 N N . SER A 1 99 ? 85.626 -5.684 69.925 1.00 21.82 94 SER A N 1
ATOM 783 C CA . SER A 1 99 ? 84.293 -5.809 69.383 1.00 20.63 94 SER A CA 1
ATOM 784 C C . SER A 1 99 ? 83.553 -4.503 69.630 1.00 19.78 94 SER A C 1
ATOM 785 O O . SER A 1 99 ? 83.752 -3.867 70.675 1.00 18.82 94 SER A O 1
ATOM 788 N N . PRO A 1 100 ? 82.693 -4.080 68.698 1.00 21.87 95 PRO A N 1
ATOM 789 C CA . PRO A 1 100 ? 81.923 -2.848 68.922 1.00 21.94 95 PRO A CA 1
ATOM 790 C C . PRO A 1 100 ? 80.889 -2.973 70.026 1.00 21.74 95 PRO A C 1
ATOM 791 O O . PRO A 1 100 ? 80.279 -1.960 70.392 1.00 28.97 95 PRO A O 1
ATOM 795 N N . ALA A 1 101 ? 80.6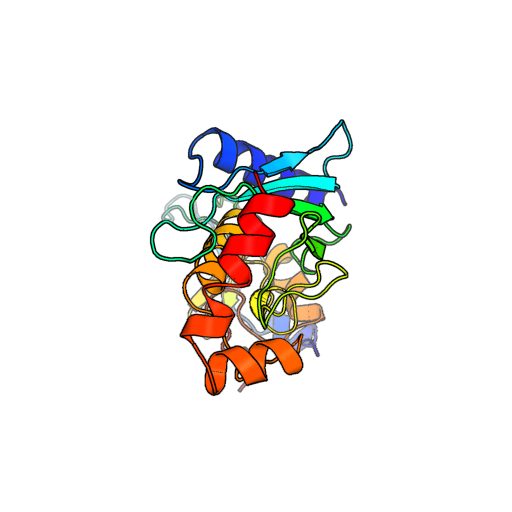65 -4.175 70.561 1.00 21.51 96 ALA A N 1
ATOM 796 C CA . ALA A 1 101 ? 79.800 -4.332 71.721 1.00 26.09 96 ALA A CA 1
ATOM 797 C C . ALA A 1 101 ? 80.531 -4.092 73.034 1.00 22.05 96 ALA A C 1
ATOM 798 O O . ALA A 1 101 ? 79.879 -4.022 74.081 1.00 24.41 96 ALA A O 1
ATOM 800 N N . LEU A 1 102 ? 81.854 -3.966 73.005 1.00 20.58 97 LEU A N 1
ATOM 801 C CA . LEU A 1 102 ? 82.615 -3.715 74.217 1.00 22.85 97 LEU A CA 1
ATOM 802 C C . LEU A 1 102 ? 82.479 -2.256 74.643 1.00 21.31 97 LEU A C 1
ATOM 803 O O . LEU A 1 102 ? 82.165 -1.371 73.842 1.00 25.74 97 LEU A O 1
ATOM 808 N N . THR A 1 103 ? 82.710 -2.015 75.931 1.00 21.70 98 THR A N 1
ATOM 809 C CA . THR A 1 103 ? 82.639 -0.685 76.518 1.00 19.39 98 THR A CA 1
ATOM 810 C C . THR A 1 103 ? 83.883 -0.440 77.358 1.00 22.86 98 THR A C 1
ATOM 811 O O . THR A 1 103 ? 84.641 -1.362 77.670 1.00 20.29 98 THR A O 1
ATOM 815 N N . ILE A 1 104 ? 84.075 0.823 77.744 1.00 17.35 99 ILE A N 1
ATOM 816 C CA . ILE A 1 104 ? 85.224 1.177 78.573 1.00 18.48 99 ILE A CA 1
ATOM 817 C C . ILE A 1 104 ? 85.128 0.502 79.935 1.00 17.18 99 ILE A C 1
ATOM 818 O O . ILE A 1 104 ? 86.131 0.022 80.479 1.00 21.56 99 ILE A O 1
ATOM 823 N N . SER A 1 105 ? 83.921 0.441 80.503 1.00 18.69 100 SER A N 1
ATOM 824 C CA . SER A 1 105 ? 83.757 -0.184 81.812 1.00 21.61 100 SER A CA 1
ATOM 825 C C . SER A 1 105 ? 84.159 -1.655 81.776 1.00 19.64 100 SER A C 1
ATOM 826 O O . SER A 1 105 ? 84.747 -2.169 82.734 1.00 21.95 100 SER A O 1
ATOM 829 N N . LYS A 1 106 ? 83.865 -2.346 80.673 1.00 19.68 101 LYS A N 1
ATOM 830 C CA . LYS A 1 106 ? 84.309 -3.730 80.542 1.00 22.62 101 LYS A CA 1
ATOM 831 C C . LYS A 1 106 ? 85.822 -3.808 80.367 1.00 18.05 101 LYS A C 1
ATOM 832 O O . LYS A 1 106 ? 86.466 -4.727 80.887 1.00 20.55 101 LYS A O 1
ATOM 838 N N . VAL A 1 107 ? 86.407 -2.854 79.639 1.00 17.26 102 VAL A N 1
ATOM 839 C CA . VAL A 1 107 ? 87.861 -2.813 79.508 1.00 17.34 102 VAL A CA 1
ATOM 840 C C . VAL A 1 107 ? 88.511 -2.631 80.874 1.00 23.78 102 VAL A C 1
ATOM 841 O O . VAL A 1 107 ? 89.491 -3.309 81.206 1.00 20.18 102 VAL A O 1
ATOM 845 N N . LEU A 1 108 ? 87.968 -1.725 81.693 1.00 21.01 103 LEU A N 1
ATOM 846 C CA . LEU A 1 108 ? 88.546 -1.478 83.011 1.00 24.48 103 LEU A CA 1
ATOM 847 C C . LEU A 1 108 ? 88.446 -2.710 83.904 1.00 24.65 103 LEU A C 1
ATOM 848 O O . LEU A 1 108 ? 89.396 -3.035 84.627 1.00 21.99 103 LEU A O 1
ATOM 853 N N . LEU A 1 109 ? 87.305 -3.406 83.873 1.00 21.70 104 LEU A N 1
ATOM 854 C CA . LEU A 1 109 ? 87.166 -4.633 84.652 1.00 24.87 104 LEU A CA 1
ATOM 855 C C . LEU A 1 109 ? 88.168 -5.686 84.201 1.00 22.02 104 LEU A C 1
ATOM 856 O O . LEU A 1 109 ? 88.725 -6.421 85.027 1.00 22.06 104 LEU A O 1
ATOM 861 N N . SER A 1 110 ? 88.407 -5.778 82.892 1.00 21.99 105 SER A N 1
ATOM 862 C CA . SER A 1 110 ? 89.368 -6.749 82.381 1.00 23.89 105 SER A CA 1
ATOM 863 C C . SER A 1 110 ? 90.791 -6.394 82.796 1.00 24.12 105 SER A C 1
ATOM 864 O O . SER A 1 110 ? 91.597 -7.286 83.085 1.00 22.83 105 SER A O 1
ATOM 867 N N . ILE A 1 111 ? 91.119 -5.100 82.836 1.00 19.54 106 ILE A N 1
ATOM 868 C CA . ILE A 1 111 ? 92.445 -4.694 83.295 1.00 20.55 106 ILE A CA 1
ATOM 869 C C . ILE A 1 111 ? 92.623 -5.035 84.769 1.00 26.41 106 ILE A C 1
ATOM 870 O O . ILE A 1 111 ? 93.696 -5.484 85.192 1.00 24.00 106 ILE A O 1
ATOM 875 N N A SER A 1 112 ? 91.574 -4.839 85.573 0.38 23.78 107 SER A N 1
ATOM 876 N N B SER A 1 112 ? 91.577 -4.826 85.575 0.62 23.44 107 SER A N 1
ATOM 877 C CA A SER A 1 112 ? 91.654 -5.183 86.990 0.38 25.52 107 SER A CA 1
ATOM 878 C CA B SER A 1 112 ? 91.647 -5.184 86.988 0.62 25.56 107 SER A CA 1
ATOM 879 C C A SER A 1 112 ? 91.876 -6.678 87.183 0.38 28.57 107 SER A C 1
ATOM 880 C C B SER A 1 112 ? 91.894 -6.676 87.166 0.62 29.11 107 SER A C 1
ATOM 881 O O A SER A 1 112 ? 92.623 -7.092 88.078 0.38 28.54 107 SER A O 1
ATOM 882 O O B SER A 1 112 ? 92.678 -7.084 88.031 0.62 23.82 107 SER A O 1
ATOM 887 N N . SER A 1 113 ? 91.234 -7.506 86.355 1.00 23.12 108 SER A N 1
ATOM 888 C CA . SER A 1 113 ? 91.471 -8.943 86.418 1.00 24.79 108 SER A CA 1
ATOM 889 C C . SER A 1 113 ? 92.881 -9.291 85.965 1.00 24.89 108 SER A C 1
ATOM 890 O O . SER A 1 113 ? 93.465 -10.268 86.448 1.00 29.17 108 SER A O 1
ATOM 893 N N . LEU A 1 114 ? 93.440 -8.508 85.039 1.00 23.55 109 LEU A N 1
ATOM 894 C CA . LEU A 1 114 ? 94.813 -8.739 84.605 1.00 27.23 109 LEU A CA 1
ATOM 895 C C . LEU A 1 114 ? 95.802 -8.417 85.720 1.00 28.18 109 LEU A C 1
ATOM 896 O O . LEU A 1 114 ? 96.832 -9.088 85.857 1.00 26.12 109 LEU A O 1
ATOM 901 N N . LEU A 1 115 ? 95.506 -7.392 86.525 1.00 24.80 110 LEU A N 1
ATOM 902 C CA . LEU A 1 115 ? 96.356 -7.083 87.670 1.00 26.35 110 LEU A CA 1
ATOM 903 C C . LEU A 1 115 ? 96.311 -8.198 88.706 1.00 28.18 110 LEU A C 1
ATOM 904 O O . LEU A 1 115 ? 97.334 -8.528 89.317 1.00 30.34 110 LEU A O 1
ATOM 909 N N . SER A 1 116 ? 95.132 -8.790 88.915 1.00 31.05 111 SER A N 1
ATOM 910 C CA . SER A 1 116 ? 95.004 -9.874 89.883 1.00 29.55 111 SER A CA 1
ATOM 911 C C . SER A 1 116 ? 95.616 -11.170 89.369 1.00 37.18 111 SER A C 1
ATOM 912 O O . SER A 1 116 ? 96.135 -11.963 90.163 1.00 46.62 111 SER A O 1
ATOM 915 N N . ASP A 1 117 ? 95.565 -11.405 88.059 1.00 32.21 112 ASP A N 1
ATOM 916 C CA . ASP A 1 117 ? 95.978 -12.680 87.469 1.00 35.53 112 ASP A CA 1
ATOM 917 C C . ASP A 1 117 ? 96.764 -12.418 86.193 1.00 30.17 112 ASP A C 1
ATOM 918 O O . ASP A 1 117 ? 96.213 -12.437 85.087 1.00 34.72 112 ASP A O 1
ATOM 923 N N . PRO A 1 118 ? 98.068 -12.168 86.314 1.00 29.58 113 PRO A N 1
ATOM 924 C CA . PRO A 1 118 ? 98.887 -11.934 85.117 1.00 28.98 113 PRO A CA 1
ATOM 925 C C . PRO A 1 118 ? 98.947 -13.167 84.227 1.00 35.82 113 PRO A C 1
ATOM 926 O O . PRO A 1 118 ? 98.738 -14.300 84.666 1.00 36.80 113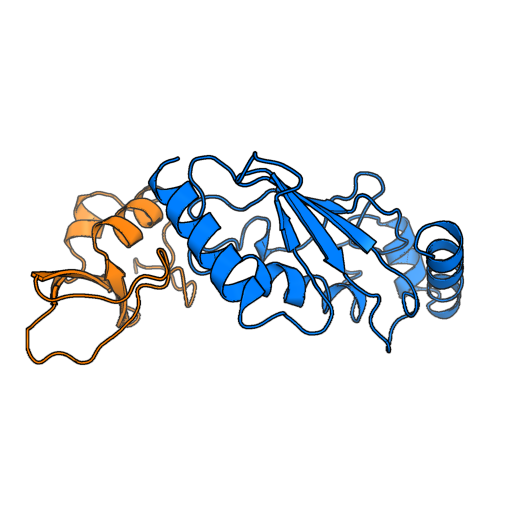 PRO A O 1
ATOM 930 N N . ASN A 1 119 ? 99.230 -12.929 82.945 1.00 30.13 114 ASN A N 1
ATOM 931 C CA . ASN A 1 119 ? 99.392 -13.993 81.956 1.00 31.75 114 ASN A CA 1
ATOM 932 C C . ASN A 1 119 ? 100.848 -14.039 81.514 1.00 31.21 114 ASN A C 1
ATOM 933 O O . ASN A 1 119 ? 101.237 -13.345 80.562 1.00 33.28 114 ASN A O 1
ATOM 938 N N . PRO A 1 120 ? 101.696 -14.847 82.158 1.00 34.61 115 PRO A N 1
ATOM 939 C CA . PRO A 1 120 ? 103.108 -14.900 81.752 1.00 33.58 115 PRO A CA 1
ATOM 940 C C . PRO A 1 120 ? 103.334 -15.553 80.397 1.00 38.37 115 PRO A C 1
ATOM 941 O O . PRO A 1 120 ? 104.434 -15.418 79.846 1.00 38.46 115 PRO A O 1
ATOM 945 N N . ASP A 1 121 ? 102.342 -16.247 79.844 1.00 37.35 116 ASP A N 1
ATOM 946 C CA . ASP A 1 121 ? 102.479 -16.910 78.554 1.00 39.54 116 ASP A CA 1
ATOM 947 C C . ASP A 1 121 ? 102.187 -15.990 77.374 1.00 43.02 116 ASP A C 1
ATOM 948 O O . ASP A 1 121 ? 102.325 -16.417 76.224 1.00 49.22 116 ASP A O 1
ATOM 953 N N . ASP A 1 122 ? 101.795 -14.742 77.627 1.00 40.94 117 ASP A N 1
ATOM 954 C CA . ASP A 1 122 ? 101.724 -13.703 76.602 1.00 50.46 117 ASP A CA 1
ATOM 955 C C . ASP A 1 122 ? 102.617 -12.554 77.063 1.00 47.71 117 ASP A C 1
ATOM 956 O O . ASP A 1 122 ? 102.129 -11.471 77.414 1.00 51.86 117 ASP A O 1
ATOM 961 N N . PRO A 1 123 ? 103.940 -12.762 77.076 1.00 43.82 118 PRO A N 1
ATOM 962 C CA . PRO A 1 123 ? 104.825 -11.810 77.758 1.00 49.42 118 PRO A CA 1
ATOM 963 C C . PRO A 1 123 ? 105.120 -10.555 76.955 1.00 46.86 118 PRO A C 1
ATOM 964 O O . PRO A 1 123 ? 105.905 -10.586 76.003 1.00 54.88 118 PRO A O 1
ATOM 968 N N . LEU A 1 124 ? 104.497 -9.439 77.335 1.00 32.98 119 LEU A N 1
ATOM 969 C CA . LEU A 1 124 ? 104.924 -8.156 76.790 1.00 30.59 119 LEU A CA 1
ATOM 970 C C . LEU A 1 124 ? 106.282 -7.751 77.348 1.00 31.14 119 LEU A C 1
ATOM 971 O O . LEU A 1 124 ? 107.084 -7.127 76.643 1.00 33.46 119 LEU A O 1
ATOM 976 N N . VAL A 1 125 ? 106.556 -8.096 78.603 1.00 26.88 120 VAL A N 1
ATOM 977 C CA . VAL A 1 125 ? 107.864 -7.876 79.214 1.00 27.99 120 VAL A CA 1
ATOM 978 C C . VAL A 1 125 ? 108.446 -9.244 79.554 1.00 28.02 120 VAL A C 1
ATOM 979 O O . VAL A 1 125 ? 108.188 -9.770 80.647 1.00 30.81 120 VAL A O 1
ATOM 983 N N . PRO A 1 126 ? 109.221 -9.855 78.654 1.00 30.17 121 PRO A N 1
ATOM 984 C CA . PRO A 1 126 ? 109.660 -11.244 78.883 1.00 38.35 121 PRO A CA 1
ATOM 985 C C . PRO A 1 126 ? 110.438 -11.443 80.172 1.00 34.29 121 PRO A C 1
ATOM 986 O O . PRO A 1 126 ? 110.317 -12.505 80.795 1.00 33.07 121 PRO A O 1
ATOM 990 N N . GLU A 1 127 ? 111.224 -10.453 80.600 1.00 39.53 122 GLU A N 1
ATOM 991 C CA . GLU A 1 127 ? 112.018 -10.616 81.813 1.00 45.67 122 GLU A CA 1
ATOM 9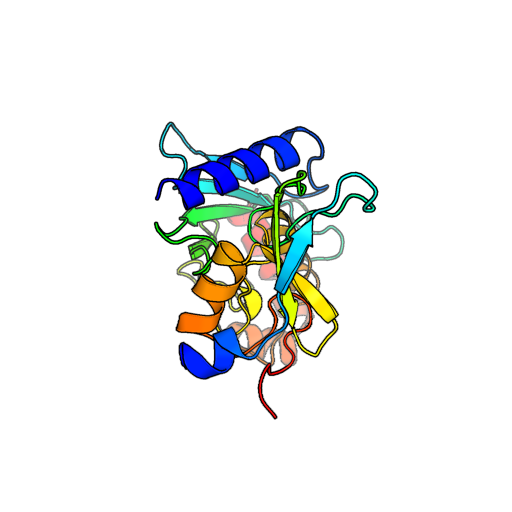92 C C . GLU A 1 127 ? 111.132 -10.725 83.049 1.00 34.61 122 GLU A C 1
ATOM 993 O O . GLU A 1 127 ? 111.409 -11.529 83.948 1.00 34.84 122 GLU A O 1
ATOM 999 N N . ILE A 1 128 ? 110.060 -9.932 83.113 1.00 29.22 123 ILE A N 1
ATOM 1000 C CA . ILE A 1 128 ? 109.153 -10.004 84.254 1.00 25.41 123 ILE A CA 1
ATOM 1001 C C . ILE A 1 128 ? 108.342 -11.292 84.208 1.00 31.19 123 ILE A C 1
ATOM 1002 O O . ILE A 1 128 ? 108.071 -11.910 85.245 1.00 27.78 123 ILE A O 1
ATOM 1007 N N . ALA A 1 129 ? 107.943 -11.719 83.008 1.00 28.19 124 ALA A N 1
ATOM 1008 C CA . ALA A 1 129 ? 107.283 -13.013 82.876 1.00 29.76 124 ALA A CA 1
ATOM 1009 C C . ALA A 1 129 ? 108.215 -14.143 83.290 1.00 31.97 124 ALA A C 1
ATOM 1010 O O . ALA A 1 129 ? 107.780 -15.119 83.911 1.00 34.30 124 ALA A O 1
ATOM 1012 N N . ARG A 1 130 ? 109.504 -14.024 82.957 1.00 32.93 125 ARG A N 1
ATOM 1013 C CA . ARG A 1 130 ? 110.481 -15.018 83.389 1.00 38.70 125 ARG A CA 1
ATOM 1014 C C . ARG A 1 130 ? 110.553 -15.093 84.909 1.00 39.87 125 ARG A C 1
ATOM 1015 O O . ARG A 1 130 ? 110.594 -16.187 85.484 1.00 43.47 125 ARG A O 1
ATOM 1023 N N . ILE A 1 131 ? 110.561 -13.938 85.578 1.00 36.03 126 ILE A N 1
ATOM 1024 C CA . ILE A 1 131 ? 110.635 -13.927 87.035 1.00 42.14 126 ILE A CA 1
ATOM 1025 C C . ILE A 1 131 ? 109.322 -14.412 87.639 1.00 33.20 126 ILE A C 1
ATOM 1026 O O . ILE A 1 131 ? 109.315 -15.122 88.651 1.00 36.10 126 ILE A O 1
ATOM 1031 N N . TYR A 1 132 ? 108.194 -14.052 87.022 1.00 34.02 127 TYR A N 1
ATOM 1032 C CA . TYR A 1 132 ? 106.900 -14.522 87.507 1.00 35.45 127 TYR A CA 1
ATOM 1033 C C . TYR A 1 132 ? 106.802 -16.041 87.448 1.00 35.50 127 TYR A C 1
ATOM 1034 O O . TYR A 1 132 ? 106.176 -16.657 88.317 1.00 37.19 127 TYR A O 1
ATOM 1043 N N . LYS A 1 133 ? 107.430 -16.660 86.445 1.00 38.56 128 LYS A N 1
ATOM 1044 C CA . LYS A 1 133 ? 107.389 -18.111 86.308 1.00 45.15 128 LYS A CA 1
ATOM 1045 C C . LYS A 1 133 ? 108.367 -18.802 87.251 1.00 54.46 128 LYS A C 1
ATOM 1046 O O . LYS A 1 133 ? 108.046 -19.851 87.821 1.00 54.79 128 LYS A O 1
ATOM 1052 N N . THR A 1 134 ? 109.562 -18.239 87.422 1.00 58.48 129 THR A N 1
ATOM 1053 C CA . THR A 1 134 ? 110.650 -18.932 88.100 1.00 44.32 129 THR A CA 1
ATOM 1054 C C . THR A 1 134 ? 110.856 -18.495 89.543 1.00 44.65 129 THR A C 1
ATOM 1055 O O . THR A 1 134 ? 111.546 -19.196 90.290 1.00 47.73 129 THR A O 1
ATOM 1059 N N . ASP A 1 135 ? 110.282 -17.367 89.952 1.00 41.96 130 ASP A N 1
ATOM 1060 C CA . ASP A 1 135 ? 110.481 -16.863 91.304 1.00 50.07 130 ASP A CA 1
ATOM 1061 C C . ASP A 1 135 ? 109.318 -15.961 91.693 1.00 50.83 130 ASP A C 1
ATOM 1062 O O . ASP A 1 135 ? 109.415 -14.734 91.590 1.00 40.93 130 ASP A O 1
ATOM 1067 N N . ARG A 1 136 ? 108.216 -16.564 92.146 1.00 41.51 131 ARG A N 1
ATOM 1068 C CA . ARG A 1 136 ? 106.995 -15.799 92.382 1.00 43.59 131 ARG A CA 1
ATOM 1069 C C . ARG A 1 136 ? 107.162 -14.802 93.523 1.00 45.28 131 ARG A C 1
ATOM 1070 O O . ARG A 1 136 ? 106.652 -13.679 93.449 1.00 41.90 131 ARG A O 1
ATOM 1078 N N . GLU A 1 137 ? 107.871 -15.183 94.586 1.00 44.76 132 GLU A N 1
ATOM 1079 C CA . GLU A 1 137 ? 108.032 -14.252 95.697 1.00 52.24 132 GLU A CA 1
ATOM 1080 C C . GLU A 1 137 ? 108.896 -13.057 95.309 1.00 49.12 132 GLU A C 1
ATOM 1081 O O . GLU A 1 137 ? 108.675 -11.949 95.811 1.00 45.96 132 GLU A O 1
ATOM 1087 N N . LYS A 1 138 ? 109.863 -13.249 94.408 1.00 43.67 133 LYS A N 1
ATOM 1088 C CA . LYS A 1 138 ? 110.637 -12.114 93.912 1.00 43.45 133 LYS A CA 1
ATOM 1089 C C . LYS A 1 138 ? 109.764 -11.166 93.097 1.00 39.53 133 LYS A C 1
ATOM 1090 O O . LYS A 1 138 ? 109.893 -9.942 93.211 1.00 35.76 133 LYS A O 1
ATOM 1096 N N . TYR A 1 139 ? 108.872 -11.713 92.268 1.00 32.45 134 TYR A N 1
ATOM 1097 C CA . TYR A 1 139 ? 107.927 -10.870 91.543 1.00 32.73 134 TYR A CA 1
ATOM 1098 C C . TYR A 1 139 ? 107.053 -10.076 92.504 1.00 30.32 134 TYR A C 1
ATOM 1099 O O . TYR A 1 139 ? 106.822 -8.877 92.301 1.00 28.92 134 TYR A O 1
ATOM 1108 N N . ASN A 1 140 ? 106.561 -10.728 93.560 1.00 32.85 135 ASN A N 1
ATOM 1109 C CA . ASN A 1 140 ? 105.685 -10.050 94.509 1.00 36.81 135 ASN A CA 1
ATOM 1110 C C . ASN A 1 140 ? 106.422 -8.943 95.251 1.00 42.22 135 ASN A C 1
ATOM 1111 O O . ASN A 1 140 ? 105.854 -7.873 95.501 1.00 36.09 135 ASN A O 1
ATOM 1116 N N A ARG A 1 141 ? 107.687 -9.175 95.606 0.49 40.01 136 ARG A N 1
ATOM 1117 N N B ARG A 1 141 ? 107.684 -9.185 95.615 0.51 39.94 136 ARG A N 1
ATOM 1118 C CA A ARG A 1 141 ? 108.454 -8.156 96.316 0.49 38.56 136 ARG A CA 1
ATOM 1119 C CA B ARG A 1 141 ? 108.470 -8.170 96.310 0.51 38.56 136 ARG A CA 1
ATOM 1120 C C A ARG A 1 141 ? 108.690 -6.935 95.435 0.49 35.74 136 ARG A C 1
ATOM 1121 C C B ARG A 1 141 ? 108.678 -6.943 95.432 0.51 35.69 136 ARG A C 1
ATOM 1122 O O A ARG A 1 141 ? 108.523 -5.793 95.877 0.49 35.09 136 ARG A O 1
A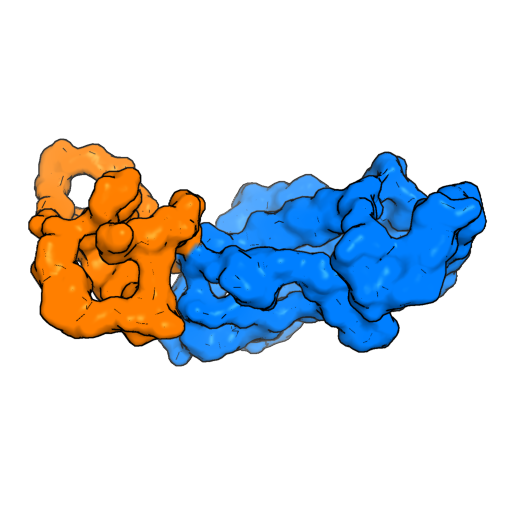TOM 1123 O O B ARG A 1 141 ? 108.479 -5.806 95.874 0.51 34.65 136 ARG A O 1
ATOM 1138 N N . ILE A 1 142 ? 109.079 -7.158 94.178 1.00 31.28 137 ILE A N 1
ATOM 1139 C CA . ILE A 1 142 ? 109.359 -6.038 93.285 1.00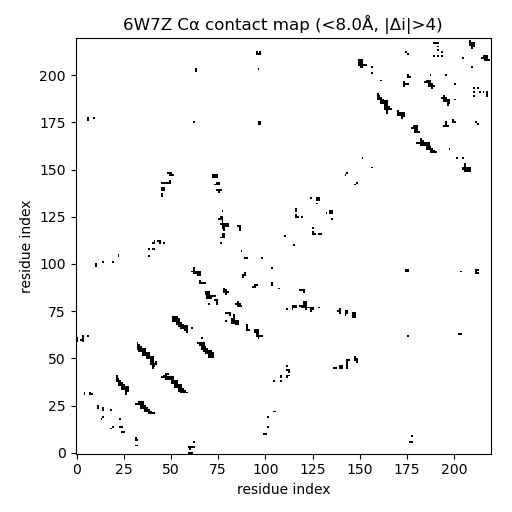 32.98 137 ILE A CA 1
ATOM 1140 C C . ILE A 1 142 ? 108.074 -5.301 92.929 1.00 30.36 137 ILE A C 1
ATOM 1141 O O . ILE A 1 142 ? 108.049 -4.065 92.866 1.00 30.95 137 ILE A O 1
ATOM 1146 N N . ALA A 1 143 ? 106.986 -6.040 92.698 1.00 24.72 138 ALA A N 1
ATOM 1147 C CA . ALA A 1 143 ? 105.712 -5.396 92.392 1.00 29.32 138 ALA A CA 1
ATOM 1148 C C . ALA A 1 143 ? 105.239 -4.533 93.554 1.00 26.92 138 ALA A C 1
ATOM 1149 O O . ALA A 1 143 ? 104.670 -3.454 93.347 1.00 26.22 138 ALA A O 1
ATOM 1151 N N . ARG A 1 144 ? 105.469 -4.992 94.786 1.00 28.31 139 ARG A N 1
ATOM 1152 C CA . ARG A 1 144 ? 105.150 -4.176 95.953 1.00 31.92 139 ARG A CA 1
ATOM 1153 C C . ARG A 1 144 ? 106.058 -2.955 96.030 1.00 32.18 139 ARG A C 1
ATOM 1154 O O . ARG A 1 144 ? 105.602 -1.854 96.357 1.00 31.55 139 ARG A O 1
ATOM 1162 N N . GLU A 1 145 ? 107.350 -3.136 95.740 1.00 32.24 140 GLU A N 1
ATOM 1163 C CA . GLU A 1 145 ? 108.284 -2.013 95.758 1.00 31.31 140 GLU A CA 1
ATOM 1164 C C . GLU A 1 145 ? 107.887 -0.947 94.747 1.00 30.79 140 GLU A C 1
ATOM 1165 O O . GLU A 1 145 ? 107.886 0.249 95.066 1.00 33.90 140 GLU A O 1
ATOM 1171 N N . TRP A 1 146 ? 107.536 -1.359 93.525 1.00 25.27 141 TRP A N 1
ATOM 1172 C CA . TRP A 1 146 ? 107.148 -0.393 92.504 1.00 28.28 141 TRP A CA 1
ATOM 1173 C C . TRP A 1 146 ? 105.837 0.297 92.863 1.00 28.08 141 TRP A C 1
ATOM 1174 O O . TRP A 1 146 ? 105.667 1.494 92.602 1.00 25.97 141 TRP A O 1
ATOM 1185 N N . THR A 1 147 ? 104.893 -0.446 93.449 1.00 23.63 142 THR A N 1
ATOM 1186 C CA . THR A 1 147 ? 103.641 0.163 93.889 1.00 27.42 142 THR A CA 1
ATOM 1187 C C . THR A 1 147 ? 103.899 1.249 94.925 1.00 28.48 142 THR A C 1
ATOM 1188 O O . THR A 1 147 ? 103.289 2.323 94.878 1.00 29.62 142 THR A O 1
ATOM 1192 N N . GLN A 1 148 ? 104.812 0.985 95.864 1.00 32.03 143 GLN A N 1
ATOM 1193 C CA . GLN A 1 148 ? 105.164 1.977 96.875 1.00 31.73 143 GLN A CA 1
ATOM 1194 C C . GLN A 1 148 ? 105.827 3.197 96.250 1.00 31.13 143 GLN A C 1
ATOM 1195 O O . GLN A 1 148 ? 105.558 4.334 96.654 1.00 36.58 143 GLN A O 1
ATOM 1201 N N . LYS A 1 149 ? 106.690 2.982 95.255 1.00 31.27 144 LYS A N 1
ATOM 1202 C CA . LYS A 1 149 ? 107.470 4.083 94.701 1.00 33.50 144 LYS A CA 1
ATOM 1203 C C . LYS A 1 149 ? 106.655 4.932 93.730 1.00 37.23 144 LYS A C 1
ATOM 1204 O O . LYS A 1 149 ? 106.793 6.161 93.713 1.00 33.83 144 LYS A O 1
ATOM 1210 N N . TYR A 1 150 ? 105.801 4.304 92.922 1.00 29.87 145 TYR A N 1
ATOM 1211 C CA . TYR A 1 150 ? 105.150 4.987 91.811 1.00 30.84 145 TYR A CA 1
ATOM 1212 C C . TYR A 1 150 ? 103.654 5.188 91.982 1.00 29.24 145 TYR A C 1
ATOM 1213 O O . TYR A 1 150 ? 103.108 6.132 91.408 1.00 30.57 145 TYR A O 1
ATOM 1222 N N . ALA A 1 151 ? 102.973 4.331 92.743 1.00 26.30 146 ALA A N 1
ATOM 1223 C CA . ALA A 1 151 ? 101.516 4.324 92.783 1.00 25.47 146 ALA A CA 1
ATOM 1224 C C . ALA A 1 151 ? 100.947 4.764 94.126 1.00 28.19 146 ALA A C 1
ATOM 1225 O O . ALA A 1 151 ? 99.737 4.636 94.346 1.00 28.39 146 ALA A O 1
ATOM 1227 N N . MET A 1 152 ? 101.778 5.278 95.026 1.00 28.18 147 MET A N 1
ATOM 1228 C CA . MET A 1 152 ? 101.304 5.703 96.338 1.00 33.95 147 MET A CA 1
ATOM 1229 C C . MET A 1 152 ? 101.728 7.134 96.646 1.00 57.35 147 MET A C 1
ATOM 1230 O O . MET A 1 152 ? 101.252 7.741 97.607 1.00 60.63 147 MET A O 1
ATOM 1236 N N . ARG B 2 21 ? 89.119 -8.446 57.224 1.00 58.52 546 ARG B N 1
ATOM 1237 C CA . ARG B 2 21 ? 88.323 -8.910 56.095 1.00 51.05 546 ARG B CA 1
ATOM 1238 C C . ARG B 2 21 ? 86.832 -8.818 56.398 1.00 44.62 546 ARG B C 1
ATOM 1239 O O . ARG B 2 21 ? 86.347 -9.408 57.363 1.00 51.43 546 ARG B O 1
ATOM 1247 N N . GLY B 2 22 ? 86.107 -8.067 55.570 1.00 37.46 547 GLY B N 1
ATOM 1248 C CA . GLY B 2 22 ? 84.684 -7.891 55.729 1.00 35.30 547 GLY B CA 1
ATOM 1249 C C . GLY B 2 22 ? 83.886 -8.666 54.694 1.00 39.08 547 GLY B C 1
ATOM 1250 O O . GLY B 2 22 ? 84.419 -9.334 53.810 1.00 39.99 547 GLY B O 1
ATOM 1251 N N . LEU B 2 23 ? 82.570 -8.561 54.834 1.00 37.68 548 LEU B N 1
ATOM 1252 C CA . LEU B 2 23 ? 81.644 -9.189 53.909 1.00 40.27 548 LEU B CA 1
ATOM 1253 C C . LEU B 2 23 ? 81.309 -8.235 52.767 1.00 40.36 548 LEU B C 1
ATOM 1254 O O . LEU B 2 23 ? 81.432 -7.014 52.885 1.00 40.07 548 LEU B O 1
ATOM 1259 N N . THR B 2 24 ? 80.880 -8.811 51.650 1.00 41.13 549 THR B N 1
ATOM 1260 C CA . THR B 2 24 ? 80.409 -8.006 50.538 1.00 44.09 549 THR B CA 1
ATOM 1261 C C . THR B 2 24 ? 79.010 -7.472 50.831 1.00 47.37 549 THR B C 1
ATOM 1262 O O . THR B 2 24 ? 78.311 -7.945 51.733 1.00 44.44 549 THR B O 1
ATOM 1266 N N . LYS B 2 25 ? 78.607 -6.464 50.053 1.00 50.34 550 LYS B N 1
ATOM 1267 C CA . LYS B 2 25 ? 77.248 -5.946 50.166 1.00 53.54 550 LYS B CA 1
ATOM 1268 C C . LYS B 2 25 ? 76.217 -7.038 49.909 1.00 53.38 550 LYS B C 1
ATOM 1269 O O . LYS B 2 25 ? 75.148 -7.044 50.532 1.00 49.61 550 LYS B O 1
ATOM 1275 N N . GLU B 2 26 ? 76.529 -7.979 49.014 1.00 48.47 551 GLU B N 1
ATOM 1276 C CA . GLU B 2 26 ? 75.599 -9.063 48.715 1.00 47.96 551 GLU B CA 1
ATOM 1277 C C . GLU B 2 26 ? 75.462 -10.012 49.899 1.00 50.84 551 GLU B C 1
ATOM 1278 O O . GLU B 2 26 ? 74.349 -10.428 50.241 1.00 44.31 551 GLU B O 1
ATOM 1284 N N . GLN B 2 27 ? 76.581 -10.371 50.535 1.00 40.29 552 GLN B N 1
ATOM 1285 C CA . GLN B 2 27 ? 76.519 -11.266 51.686 1.00 40.77 552 GLN B CA 1
ATOM 1286 C C . GLN B 2 27 ? 75.797 -10.609 52.856 1.00 42.92 552 GLN B C 1
ATOM 1287 O O . GLN B 2 27 ? 75.058 -11.276 53.589 1.00 38.95 552 GLN B O 1
ATOM 1293 N N . ILE B 2 28 ? 75.999 -9.303 53.045 1.00 39.11 553 ILE B N 1
ATOM 1294 C CA . ILE B 2 28 ? 75.298 -8.592 54.110 1.00 37.46 553 ILE B CA 1
ATOM 1295 C C . ILE B 2 28 ? 73.805 -8.532 53.816 1.00 42.07 553 ILE B C 1
ATOM 1296 O O . ILE B 2 28 ? 72.973 -8.729 54.710 1.00 45.12 553 ILE B O 1
ATOM 1301 N N . ASP B 2 29 ? 73.440 -8.273 52.557 1.00 39.79 554 ASP B N 1
ATOM 1302 C CA . ASP B 2 29 ? 72.032 -8.173 52.189 1.00 49.21 554 ASP B CA 1
ATOM 1303 C C . ASP B 2 29 ? 71.309 -9.511 52.280 1.00 48.74 554 ASP B C 1
ATOM 1304 O O . ASP B 2 29 ? 70.076 -9.528 52.363 1.00 51.87 554 ASP B O 1
ATOM 1309 N N . ASN B 2 30 ? 72.040 -10.627 52.263 1.00 42.90 555 ASN B N 1
ATOM 1310 C CA . ASN B 2 30 ? 71.410 -11.933 52.415 1.00 41.54 555 ASN B CA 1
ATOM 1311 C C . ASN B 2 30 ? 70.984 -12.215 53.849 1.00 35.80 555 ASN B C 1
ATOM 1312 O O . ASN B 2 30 ? 70.245 -13.179 54.078 1.00 44.10 555 ASN B O 1
ATOM 1317 N N . LEU B 2 31 ? 71.425 -11.407 54.810 1.00 35.10 556 LEU B N 1
ATOM 1318 C CA . LEU B 2 31 ? 71.047 -11.598 56.203 1.00 40.45 556 LEU B CA 1
ATOM 1319 C C . LEU B 2 31 ? 69.685 -10.970 56.473 1.00 40.88 556 LEU B C 1
ATOM 1320 O O . LEU B 2 31 ? 69.347 -9.921 55.916 1.00 40.42 556 LEU B O 1
ATOM 1325 N N . ALA B 2 32 ? 68.909 -11.616 57.341 1.00 34.59 557 ALA B N 1
ATOM 1326 C CA . ALA B 2 32 ? 67.517 -11.236 57.544 1.00 36.63 557 ALA B CA 1
ATOM 1327 C C . ALA B 2 32 ? 67.399 -9.848 58.163 1.00 34.37 557 ALA B C 1
ATOM 1328 O O . ALA B 2 32 ? 68.206 -9.452 59.008 1.00 35.56 557 ALA B O 1
ATOM 1330 N N . MET B 2 33 ? 66.372 -9.115 57.738 1.00 38.03 558 MET B N 1
ATOM 1331 C CA . MET B 2 33 ? 66.092 -7.771 58.221 1.00 34.10 558 MET B CA 1
ATOM 1332 C C . MET B 2 33 ? 64.624 -7.677 58.609 1.00 31.28 558 MET B C 1
ATOM 1333 O O . MET B 2 33 ? 63.765 -8.287 57.965 1.00 34.85 558 MET B O 1
ATOM 1338 N N . ARG B 2 34 ? 64.339 -6.917 59.665 1.00 31.21 559 ARG B N 1
ATOM 1339 C CA . ARG B 2 34 ? 62.970 -6.713 60.116 1.00 35.90 559 ARG B CA 1
ATOM 1340 C C . ARG B 2 34 ? 62.805 -5.283 60.612 1.00 33.27 559 ARG B C 1
ATOM 1341 O O . ARG B 2 34 ? 63.775 -4.606 60.962 1.00 33.75 559 ARG B O 1
ATOM 1349 N N . SER B 2 35 ? 61.555 -4.832 60.636 1.00 37.51 560 SER B N 1
ATOM 1350 C CA . SER B 2 35 ? 61.201 -3.521 61.163 1.00 38.86 560 SER B CA 1
ATOM 1351 C C . SER B 2 35 ? 60.657 -3.684 62.574 1.00 36.87 560 SER B C 1
ATOM 1352 O O . SER B 2 35 ? 59.761 -4.503 62.807 1.00 40.37 560 SER B O 1
ATOM 1355 N N . PHE B 2 36 ? 61.200 -2.909 63.510 1.00 34.68 561 PHE B N 1
ATOM 1356 C CA . PHE B 2 36 ? 60.745 -2.981 64.892 1.00 34.45 561 PHE B CA 1
ATOM 1357 C C . PHE B 2 36 ? 59.288 -2.549 64.985 1.00 37.41 561 PHE B C 1
ATOM 1358 O O . PHE B 2 36 ? 58.939 -1.422 64.621 1.00 39.03 561 PHE B O 1
ATOM 1366 N N . GLY B 2 37 ? 58.437 -3.453 65.474 1.00 37.55 562 GLY B N 1
ATOM 1367 C CA . GLY B 2 37 ? 57.009 -3.224 65.463 1.00 45.17 562 GLY B CA 1
ATOM 1368 C C . GLY B 2 37 ? 56.491 -2.531 66.710 1.00 43.57 562 GLY B C 1
ATOM 1369 O O . GLY B 2 37 ? 57.190 -2.376 67.710 1.00 42.73 562 GLY B O 1
ATOM 1370 N N . GLU B 2 38 ? 55.225 -2.116 66.628 1.00 47.43 563 GLU B N 1
ATOM 1371 C CA . GLU B 2 38 ? 54.581 -1.439 67.748 1.00 50.75 563 GLU B CA 1
ATOM 1372 C C . GLU B 2 38 ? 54.400 -2.371 68.940 1.00 53.49 563 GLU B C 1
ATOM 1373 O O . GLU B 2 38 ? 54.385 -1.915 70.090 1.00 52.37 563 GLU B O 1
ATOM 1379 N N . ASN B 2 39 ? 54.276 -3.674 68.691 1.00 53.14 564 ASN B N 1
ATOM 1380 C CA . ASN B 2 39 ? 53.999 -4.654 69.731 1.00 58.49 564 ASN B CA 1
ATOM 1381 C C . ASN B 2 39 ? 55.234 -5.427 70.174 1.00 50.04 564 ASN B C 1
ATOM 1382 O O . ASN B 2 39 ? 55.109 -6.355 70.978 1.00 49.53 564 ASN B O 1
ATOM 1387 N N . ASP B 2 40 ? 56.416 -5.070 69.679 1.00 49.02 565 ASP B N 1
ATOM 1388 C CA . ASP B 2 40 ? 57.610 -5.865 69.922 1.00 49.14 565 ASP B CA 1
ATOM 1389 C C . ASP B 2 40 ? 58.190 -5.594 71.306 1.00 52.36 565 ASP B C 1
ATOM 1390 O O . ASP B 2 40 ? 58.031 -4.508 71.872 1.00 46.45 565 ASP B O 1
ATOM 1395 N N . ALA B 2 41 ? 58.873 -6.602 71.844 1.00 50.47 566 ALA B N 1
ATOM 1396 C CA . ALA B 2 41 ? 59.568 -6.451 73.113 1.00 42.00 566 ALA B CA 1
ATOM 1397 C C . ALA B 2 41 ? 60.795 -5.566 72.941 1.00 43.09 566 ALA B C 1
ATOM 1398 O O . ALA B 2 41 ? 61.524 -5.673 71.950 1.00 38.54 566 ALA B O 1
ATOM 1400 N N . LEU B 2 42 ? 61.027 -4.694 73.918 1.00 36.33 567 LEU B N 1
ATOM 1401 C CA . LEU B 2 42 ? 62.111 -3.727 73.816 1.00 32.70 567 LEU B CA 1
ATOM 1402 C C . LEU B 2 42 ? 63.469 -4.402 73.957 1.00 41.43 567 LEU B C 1
ATOM 1403 O O . LEU B 2 42 ? 63.678 -5.243 74.837 1.00 36.50 567 LEU B O 1
ATOM 1408 N N . LYS B 2 43 ? 64.394 -4.029 73.073 1.00 37.74 568 LYS B N 1
ATOM 1409 C CA . LYS B 2 43 ? 65.779 -4.474 73.137 1.00 34.44 568 LYS B CA 1
ATOM 1410 C C . LYS B 2 43 ? 66.689 -3.282 72.878 1.00 25.52 568 LYS B C 1
ATOM 1411 O O . LYS B 2 43 ? 66.250 -2.232 72.404 1.00 31.46 568 LYS B O 1
ATOM 1417 N N . THR B 2 44 ? 67.968 -3.454 73.197 1.00 34.03 569 THR B N 1
ATOM 1418 C CA . THR B 2 44 ? 68.974 -2.419 73.005 1.00 33.25 569 THR B CA 1
ATOM 1419 C C . THR B 2 44 ? 70.057 -2.937 72.070 1.00 30.28 569 THR B C 1
ATOM 1420 O O . THR B 2 44 ? 70.567 -4.047 72.259 1.00 28.29 569 THR B O 1
ATOM 1424 N N . CYS B 2 45 ? 70.393 -2.141 71.058 1.00 25.99 570 CYS B N 1
ATOM 1425 C CA . CYS B 2 45 ? 71.490 -2.488 70.166 1.00 27.10 570 CYS B CA 1
ATOM 1426 C C . CYS B 2 45 ? 72.815 -2.360 70.906 1.00 29.44 570 CYS B C 1
ATOM 1427 O O . CYS B 2 45 ? 73.121 -1.307 71.472 1.00 26.24 570 CYS B O 1
ATOM 1430 N N . SER B 2 46 ? 73.604 -3.435 70.902 1.00 20.68 571 SER B N 1
ATOM 1431 C CA . SER B 2 46 ? 74.836 -3.451 71.683 1.00 18.45 571 SER B CA 1
ATOM 1432 C C . SER B 2 46 ? 75.930 -2.580 71.078 1.00 20.10 571 SER B C 1
ATOM 1433 O O . SER B 2 46 ? 76.908 -2.275 71.769 1.00 24.75 571 SER B O 1
ATOM 1436 N N . VAL B 2 47 ? 75.790 -2.169 69.818 1.00 18.83 572 VAL B N 1
ATOM 1437 C CA . VAL B 2 47 ? 76.836 -1.383 69.173 1.00 22.00 572 VAL B CA 1
ATOM 1438 C C . VAL B 2 47 ? 76.714 0.090 69.544 1.00 20.93 572 VAL B C 1
ATOM 1439 O O . VAL B 2 47 ? 77.705 0.743 69.891 1.00 25.24 572 VAL B O 1
ATOM 1443 N N . CYS B 2 48 ? 75.502 0.636 69.478 1.00 24.67 573 CYS B N 1
ATOM 1444 C CA . CYS B 2 48 ? 75.265 2.037 69.801 1.00 23.86 573 CYS B CA 1
ATOM 1445 C C . CYS B 2 48 ? 74.645 2.235 71.178 1.00 25.40 573 CYS B C 1
ATOM 1446 O O . CYS B 2 48 ? 74.445 3.382 71.589 1.00 25.54 573 CYS B O 1
ATOM 1449 N N . ILE B 2 49 ? 74.352 1.149 71.899 1.00 18.90 574 ILE B N 1
ATOM 1450 C CA . ILE B 2 49 ? 73.782 1.195 73.245 1.00 20.69 574 ILE B CA 1
ATOM 1451 C C . ILE B 2 49 ? 72.536 2.074 73.240 1.00 20.87 574 ILE B C 1
ATOM 1452 O O . ILE B 2 49 ? 72.363 2.938 74.107 1.00 27.67 574 ILE B O 1
ATOM 1457 N N . THR B 2 50 ? 71.668 1.870 72.252 1.00 23.12 575 THR B N 1
ATOM 1458 C CA . THR B 2 50 ? 70.437 2.638 72.121 1.00 25.70 575 THR B CA 1
ATOM 1459 C C . THR B 2 50 ? 69.270 1.676 71.967 1.00 25.53 575 THR B C 1
ATOM 1460 O O . THR B 2 50 ? 69.345 0.724 71.184 1.00 25.97 575 THR B O 1
ATOM 1464 N N . GLU B 2 51 ? 68.199 1.930 72.714 1.00 26.50 576 GLU B N 1
ATOM 1465 C CA . GLU B 2 51 ? 67.018 1.081 72.660 1.00 28.94 576 GLU B CA 1
ATOM 1466 C C . GLU B 2 51 ? 66.267 1.292 71.350 1.00 30.42 576 GLU B C 1
ATOM 1467 O O . GLU B 2 51 ? 66.184 2.410 70.835 1.00 28.20 576 GLU B O 1
ATOM 1473 N N . TYR B 2 52 ? 65.715 0.207 70.812 1.00 25.90 577 TYR B N 1
ATOM 1474 C CA . TYR B 2 52 ? 64.990 0.286 69.553 1.00 29.69 577 TYR B CA 1
ATOM 1475 C C . TYR B 2 52 ? 63.664 1.017 69.728 1.00 30.21 577 TYR B C 1
ATOM 1476 O O . TYR B 2 52 ? 63.042 0.983 70.793 1.00 31.19 577 TYR B O 1
ATOM 1485 N N A THR B 2 53 ? 63.234 1.682 68.658 0.37 31.45 578 THR B N 1
ATOM 1486 N N B THR B 2 53 ? 63.237 1.691 68.663 0.63 31.98 578 THR B N 1
ATOM 1487 C CA A THR B 2 53 ? 61.931 2.323 68.594 0.37 34.66 578 THR B CA 1
ATOM 1488 C CA B THR B 2 53 ? 61.928 2.322 68.597 0.63 32.32 578 THR B CA 1
ATOM 1489 C C A THR B 2 53 ? 61.207 1.838 67.345 0.37 35.91 578 THR B C 1
ATOM 1490 C C B THR B 2 53 ? 61.202 1.818 67.357 0.63 36.18 578 THR B C 1
ATOM 1491 O O A THR B 2 53 ? 61.813 1.262 66.438 0.37 33.58 578 THR B O 1
ATOM 1492 O O B THR B 2 53 ? 61.800 1.210 66.465 0.63 34.54 578 THR B O 1
ATOM 1499 N N . GLU B 2 54 ? 59.897 2.073 67.311 1.00 39.15 579 GLU B N 1
ATOM 1500 C CA . GLU B 2 54 ? 59.080 1.590 66.204 1.00 40.72 579 GLU B CA 1
ATOM 1501 C C . GLU B 2 54 ? 59.533 2.209 64.888 1.00 41.47 579 GLU B C 1
ATOM 1502 O O . GLU B 2 54 ? 59.723 3.424 64.789 1.00 42.62 579 GLU B O 1
ATOM 1508 N N . GLY B 2 55 ? 59.719 1.360 63.878 1.00 38.70 580 GLY B N 1
ATOM 1509 C CA . GLY B 2 55 ? 60.198 1.778 62.583 1.00 46.24 580 GLY B CA 1
ATOM 1510 C C . GLY B 2 55 ? 61.661 1.480 62.327 1.00 37.40 580 GLY B C 1
ATOM 1511 O O . GLY B 2 55 ? 62.081 1.471 61.164 1.00 41.70 580 GLY B O 1
ATOM 1512 N N . ASN B 2 56 ? 62.442 1.239 63.379 1.00 34.98 581 ASN B N 1
ATOM 1513 C CA . ASN B 2 56 ? 63.850 0.904 63.211 1.00 32.55 581 ASN B CA 1
ATOM 1514 C C . ASN B 2 56 ? 64.006 -0.363 62.382 1.00 33.81 581 ASN B C 1
ATOM 1515 O O . ASN B 2 56 ? 63.226 -1.311 62.511 1.00 36.73 581 ASN B O 1
ATOM 1520 N N . LYS B 2 57 ? 65.024 -0.378 61.528 1.00 31.60 582 LYS B N 1
ATOM 1521 C CA . LYS B 2 57 ? 65.368 -1.554 60.742 1.00 30.35 582 LYS B CA 1
ATOM 1522 C C . LYS B 2 57 ? 66.457 -2.335 61.464 1.00 33.10 582 LYS B C 1
ATOM 1523 O O . LYS B 2 57 ? 67.515 -1.782 61.785 1.00 31.05 582 LYS B O 1
ATOM 1529 N N . LEU B 2 58 ? 66.195 -3.613 61.724 1.00 28.87 583 LEU B N 1
ATOM 1530 C CA . LEU B 2 58 ? 67.104 -4.464 62.477 1.00 25.85 583 LEU B CA 1
ATOM 1531 C C . LEU B 2 58 ? 67.602 -5.602 61.600 1.00 25.05 583 LEU B C 1
ATOM 1532 O O . LEU B 2 58 ? 66.835 -6.186 60.833 1.00 30.22 583 LEU B O 1
ATOM 1537 N N . ARG B 2 59 ? 68.885 -5.923 61.730 1.00 27.56 584 ARG B N 1
ATOM 1538 C CA . ARG B 2 59 ? 69.511 -6.998 60.974 1.00 28.98 584 ARG B CA 1
ATOM 1539 C C . ARG B 2 59 ? 69.958 -8.082 61.944 1.00 27.96 584 ARG B C 1
ATOM 1540 O O . ARG B 2 59 ? 70.661 -7.794 62.918 1.00 31.92 584 ARG B O 1
ATOM 1548 N N . LYS B 2 60 ? 69.551 -9.323 61.680 1.00 29.09 585 LYS B N 1
ATOM 1549 C CA . LYS B 2 60 ? 69.847 -10.452 62.554 1.00 25.16 585 LYS B CA 1
ATOM 1550 C C . LYS B 2 60 ? 70.863 -11.368 61.884 1.00 25.22 585 LYS B C 1
ATOM 1551 O O . LYS B 2 60 ? 70.735 -11.679 60.696 1.00 32.43 585 LYS B O 1
ATOM 1557 N N . LEU B 2 61 ? 71.875 -11.788 62.646 1.00 24.69 586 LEU B N 1
ATOM 1558 C CA . LEU B 2 61 ? 72.929 -12.677 62.184 1.00 23.42 586 LEU B CA 1
ATOM 1559 C C . LEU B 2 61 ? 72.490 -14.133 62.304 1.00 27.86 586 LEU B C 1
ATOM 1560 O O . LEU B 2 61 ? 71.510 -14.440 62.993 1.00 28.18 586 LEU B O 1
ATOM 1565 N N . PRO B 2 62 ? 73.183 -15.065 61.636 1.00 32.71 587 PRO B N 1
ATOM 1566 C CA . PRO B 2 62 ? 72.803 -16.485 61.768 1.00 34.90 587 PRO B CA 1
ATOM 1567 C C . PRO B 2 62 ? 72.877 -17.012 63.191 1.00 31.12 587 PRO B C 1
ATOM 1568 O O . PRO B 2 62 ? 72.238 -18.029 63.490 1.00 29.35 587 PRO B O 1
ATOM 1572 N N . CYS B 2 63 ? 73.632 -16.358 64.072 1.00 28.32 588 CYS B N 1
ATOM 1573 C CA . CYS B 2 63 ? 73.721 -16.721 65.480 1.00 23.55 588 CYS B CA 1
ATOM 1574 C C . CYS B 2 63 ? 72.572 -16.166 66.314 1.00 29.32 588 CYS B C 1
ATOM 1575 O O . CYS B 2 63 ? 72.564 -16.372 67.533 1.00 31.00 588 CYS B O 1
ATOM 1578 N N . SER B 2 64 ? 71.632 -15.455 65.690 1.00 25.40 589 SER B N 1
ATOM 1579 C CA . SER B 2 64 ? 70.401 -14.884 66.247 1.00 28.47 589 SER B CA 1
ATOM 1580 C C . SER B 2 64 ? 70.617 -13.551 66.960 1.00 24.96 589 SER B C 1
ATOM 1581 O O . SER B 2 64 ? 69.628 -12.939 67.383 1.00 30.76 589 SER B O 1
ATOM 1584 N N . HIS B 2 65 ? 71.849 -13.073 67.110 1.00 25.29 590 HIS B N 1
ATOM 1585 C CA . HIS B 2 65 ? 72.045 -11.728 67.632 1.00 21.01 590 HIS B CA 1
ATOM 1586 C C . HIS B 2 65 ? 71.692 -10.706 66.559 1.00 24.13 590 HIS B C 1
ATOM 1587 O O . HIS B 2 65 ? 72.010 -10.888 65.381 1.00 27.62 590 HIS B O 1
ATOM 1594 N N . GLU B 2 66 ? 71.009 -9.634 66.960 1.00 23.04 591 GLU B N 1
ATOM 1595 C CA . GLU B 2 66 ? 70.562 -8.631 66.005 1.00 29.43 591 GLU B CA 1
ATOM 1596 C C . GLU B 2 66 ? 70.951 -7.234 66.475 1.00 28.38 591 GLU B C 1
ATOM 1597 O O . GLU B 2 66 ? 71.230 -6.997 67.654 1.00 22.54 591 GLU B O 1
ATOM 1603 N N . TYR B 2 67 ? 70.993 -6.317 65.510 1.00 23.30 592 TYR B N 1
ATOM 1604 C CA . TYR B 2 67 ? 71.494 -4.964 65.708 1.00 21.61 592 TYR B CA 1
ATOM 1605 C C . TYR B 2 67 ? 70.715 -4.032 64.793 1.00 19.79 592 TYR B C 1
ATOM 1606 O O . TYR B 2 67 ? 69.957 -4.476 63.928 1.00 24.09 592 TYR B O 1
ATOM 1615 N N . HIS B 2 68 ? 70.907 -2.726 64.986 1.00 20.28 593 HIS B N 1
ATOM 1616 C CA . HIS B 2 68 ? 70.519 -1.776 63.953 1.00 21.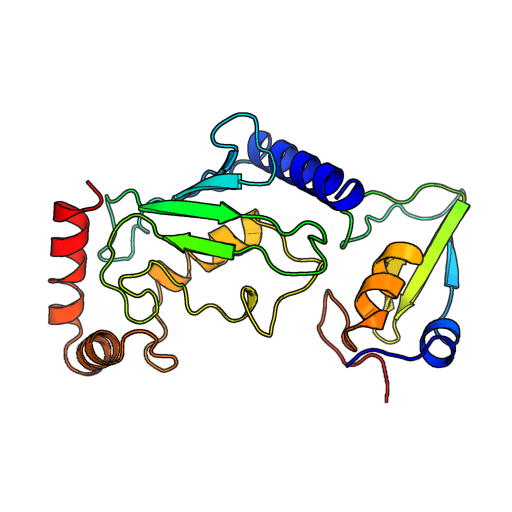88 593 HIS B CA 1
ATOM 1617 C C . HIS B 2 68 ? 71.192 -2.165 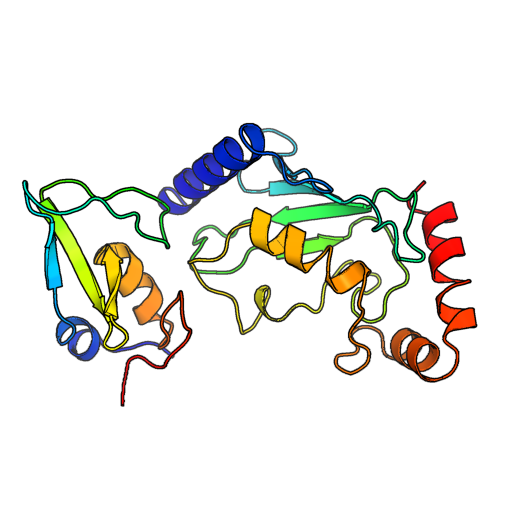62.646 1.00 25.81 593 HIS B C 1
ATOM 1618 O O . HIS B 2 68 ? 72.340 -2.618 62.637 1.00 26.33 593 HIS B O 1
ATOM 1625 N N . VAL B 2 69 ? 70.470 -1.994 61.537 1.00 26.40 594 VAL B N 1
ATOM 1626 C CA . VAL B 2 69 ? 71.045 -2.303 60.230 1.00 27.39 594 VAL B CA 1
ATOM 1627 C C . VAL B 2 69 ? 72.319 -1.496 60.008 1.00 27.26 594 VAL B C 1
ATOM 1628 O O . VAL B 2 69 ? 73.365 -2.046 59.645 1.00 23.87 594 VAL B O 1
ATOM 1632 N N . HIS B 2 70 ? 72.258 -0.184 60.249 1.00 26.26 595 HIS B N 1
ATOM 1633 C CA . HIS B 2 70 ? 73.420 0.661 59.996 1.00 28.86 595 HIS B CA 1
ATOM 1634 C C . HIS B 2 70 ? 74.572 0.345 60.943 1.00 31.19 595 HIS B C 1
ATOM 1635 O O . HIS B 2 70 ? 75.739 0.527 60.576 1.00 31.83 595 HIS B O 1
ATOM 1642 N N . CYS B 2 71 ? 74.273 -0.139 62.150 1.00 26.88 596 CYS B N 1
ATOM 1643 C CA . CYS B 2 71 ? 75.331 -0.461 63.103 1.00 28.46 596 CYS B CA 1
ATOM 1644 C C . CYS B 2 71 ? 76.102 -1.706 62.678 1.00 31.42 596 CYS B C 1
ATOM 1645 O O . CYS B 2 71 ? 77.335 -1.679 62.570 1.00 26.60 596 CYS B O 1
ATOM 1648 N N . ILE B 2 72 ? 75.394 -2.811 62.433 1.00 23.68 597 ILE B N 1
ATOM 1649 C CA . ILE B 2 72 ? 76.084 -4.062 62.136 1.00 23.96 597 ILE B CA 1
ATOM 1650 C C . ILE B 2 72 ? 76.668 -4.046 60.727 1.00 22.60 597 ILE B C 1
ATOM 1651 O O . ILE B 2 72 ? 77.718 -4.650 60.481 1.00 26.93 597 ILE B O 1
ATOM 1656 N N . ASP B 2 73 ? 76.023 -3.348 59.787 1.00 25.92 598 ASP B N 1
ATOM 1657 C CA . ASP B 2 73 ? 76.550 -3.295 58.426 1.00 30.76 598 ASP B CA 1
ATOM 1658 C C . ASP B 2 73 ? 77.896 -2.582 58.382 1.00 32.10 598 ASP B C 1
ATOM 1659 O O . ASP B 2 73 ? 78.778 -2.953 57.598 1.00 30.34 598 ASP B O 1
ATOM 1664 N N . ARG B 2 74 ? 78.075 -1.556 59.219 1.00 29.78 599 ARG B N 1
ATOM 1665 C CA . ARG B 2 74 ? 79.360 -0.863 59.265 1.00 27.69 599 ARG B CA 1
ATOM 1666 C C . ARG B 2 74 ? 80.453 -1.766 59.823 1.00 25.70 599 ARG B C 1
ATOM 1667 O O . ARG B 2 74 ? 81.587 -1.755 59.330 1.00 29.05 599 ARG B O 1
ATOM 1675 N N . TRP B 2 75 ? 80.130 -2.553 60.851 1.00 25.49 600 TRP B N 1
ATOM 1676 C CA . TRP B 2 75 ? 81.100 -3.501 61.391 1.00 26.83 600 TRP B CA 1
ATOM 1677 C C . TRP B 2 75 ? 81.438 -4.584 60.374 1.00 27.45 600 TRP B C 1
ATOM 1678 O O . TRP B 2 75 ? 82.612 -4.931 60.195 1.00 26.35 600 TRP B O 1
ATOM 1689 N N . LEU B 2 76 ? 80.427 -5.116 59.682 1.00 28.73 601 LEU B N 1
ATOM 1690 C CA . LEU B 2 76 ? 80.650 -6.216 58.751 1.00 29.55 601 LEU B CA 1
ATOM 1691 C C . LEU B 2 76 ? 81.335 -5.781 57.461 1.00 31.33 601 LEU B C 1
ATOM 1692 O O . LEU B 2 76 ? 81.755 -6.647 56.685 1.00 31.87 601 LEU B O 1
ATOM 1697 N N . SER B 2 77 ? 81.458 -4.477 57.205 1.00 29.81 602 SER B N 1
ATOM 1698 C CA . SER B 2 77 ? 82.199 -4.027 56.033 1.00 33.63 602 SER B CA 1
ATOM 1699 C C . SER B 2 77 ? 83.700 -4.228 56.194 1.00 33.39 602 SER B C 1
ATOM 1700 O O . SER B 2 77 ? 84.421 -4.241 55.191 1.00 38.88 602 SER B O 1
ATOM 1703 N N . GLU B 2 78 ? 84.182 -4.381 57.429 1.00 33.19 603 GLU B N 1
ATOM 1704 C CA . GLU B 2 78 ? 85.595 -4.610 57.691 1.00 36.29 603 GLU B CA 1
ATOM 1705 C C . GLU B 2 78 ? 85.852 -5.833 58.558 1.00 32.38 603 GLU B C 1
ATOM 1706 O O . GLU B 2 78 ? 87.018 -6.169 58.795 1.00 34.62 603 GLU B O 1
ATOM 1712 N N . ASN B 2 79 ? 84.808 -6.499 59.041 1.00 27.89 604 ASN B N 1
ATOM 1713 C CA . ASN B 2 79 ? 84.947 -7.654 59.913 1.00 24.38 604 ASN B CA 1
ATOM 1714 C C . ASN B 2 79 ? 83.931 -8.706 59.495 1.00 29.97 604 ASN B C 1
ATOM 1715 O O . ASN B 2 79 ? 82.998 -8.427 58.738 1.00 31.86 604 ASN B O 1
ATOM 1720 N N . SER B 2 80 ? 84.117 -9.930 59.996 1.00 30.84 605 SER B N 1
ATOM 1721 C CA . SER B 2 80 ? 83.289 -11.053 59.570 1.00 31.73 605 SER B CA 1
ATOM 1722 C C . SER B 2 80 ? 82.727 -11.847 60.744 1.00 29.95 605 SER B C 1
ATOM 1723 O O . SER B 2 80 ? 82.295 -12.989 60.557 1.00 28.76 605 SER B O 1
ATOM 1726 N N . THR B 2 81 ? 82.712 -11.273 61.945 1.00 25.45 606 THR B N 1
ATOM 1727 C CA . THR B 2 81 ? 82.269 -11.985 63.135 1.00 26.92 606 THR B CA 1
ATOM 1728 C C . THR B 2 81 ? 81.191 -11.190 63.861 1.00 25.69 606 THR B C 1
ATOM 1729 O O . THR B 2 81 ? 81.077 -9.970 63.714 1.00 22.45 606 THR B O 1
ATOM 1733 N N . CYS B 2 82 ? 80.399 -11.908 64.653 1.00 22.04 607 CYS B N 1
ATOM 1734 C CA . CYS B 2 82 ? 79.362 -11.273 65.458 1.00 19.49 607 CYS B CA 1
ATOM 1735 C C . CYS B 2 82 ? 79.996 -10.499 66.608 1.00 21.55 607 CYS B C 1
ATOM 1736 O O . CYS B 2 82 ? 80.861 -11.037 67.306 1.00 21.11 607 CYS B O 1
ATOM 1739 N N . PRO B 2 83 ? 79.602 -9.244 66.838 1.00 16.27 608 PRO B N 1
ATOM 1740 C CA . PRO B 2 83 ? 80.185 -8.491 67.961 1.00 17.95 608 PRO B CA 1
ATOM 1741 C C . PRO B 2 83 ? 79.963 -9.128 69.325 1.00 16.24 608 PRO B C 1
ATOM 1742 O O . PRO B 2 83 ? 80.755 -8.877 70.243 1.00 22.99 608 PRO B O 1
ATOM 1746 N N . ILE B 2 84 ? 78.925 -9.942 69.496 1.00 20.02 609 ILE B N 1
ATOM 1747 C CA . ILE B 2 84 ? 78.588 -10.458 70.822 1.00 19.41 609 ILE B CA 1
ATOM 1748 C C . ILE B 2 84 ? 79.210 -11.827 71.069 1.00 20.36 609 ILE B C 1
ATOM 1749 O O . ILE B 2 84 ? 79.899 -12.031 72.071 1.00 23.46 609 ILE B O 1
ATOM 1754 N N . CYS B 2 85 ? 78.982 -12.792 70.175 1.00 21.08 610 CYS B N 1
ATOM 1755 C CA . CYS B 2 85 ? 79.474 -14.150 70.376 1.00 22.27 610 CYS B CA 1
ATOM 1756 C C . CYS B 2 85 ? 80.690 -14.490 69.523 1.00 23.88 610 CYS B C 1
ATOM 1757 O O . CYS B 2 85 ? 81.243 -15.585 69.675 1.00 25.42 610 CYS B O 1
ATOM 1760 N N . ARG B 2 86 ? 81.107 -13.589 68.631 1.00 21.69 611 ARG B N 1
ATOM 1761 C CA . ARG B 2 86 ? 82.323 -13.719 67.828 1.00 20.07 611 ARG B CA 1
ATOM 1762 C C . ARG B 2 86 ? 82.286 -14.907 66.869 1.00 25.21 611 ARG B C 1
ATOM 1763 O O . ARG B 2 86 ? 83.328 -15.310 66.341 1.00 26.07 611 ARG B O 1
ATOM 1771 N N . ARG B 2 87 ? 81.106 -15.468 66.614 1.00 24.27 612 ARG B N 1
ATOM 1772 C CA . ARG B 2 87 ? 80.978 -16.501 65.597 1.00 24.37 612 ARG B CA 1
ATOM 1773 C C . ARG B 2 87 ? 81.102 -15.893 64.205 1.00 24.08 612 ARG B C 1
ATOM 1774 O O . ARG B 2 87 ? 80.670 -14.764 63.953 1.00 23.96 612 ARG B O 1
ATOM 1782 N N . ALA B 2 88 ? 81.690 -16.664 63.293 1.00 32.46 613 ALA B N 1
ATOM 1783 C CA . ALA B 2 88 ? 81.775 -16.241 61.902 1.00 34.19 613 ALA B CA 1
ATOM 1784 C C . ALA B 2 88 ? 80.382 -16.142 61.294 1.00 33.48 613 ALA B C 1
ATOM 1785 O O . ALA B 2 88 ? 79.543 -17.030 61.468 1.00 34.14 613 ALA B O 1
ATOM 1787 N N . VAL B 2 89 ? 80.134 -15.042 60.580 1.00 30.72 614 VAL B N 1
ATOM 1788 C CA . VAL B 2 89 ? 78.821 -14.838 59.978 1.00 31.38 614 VAL B CA 1
ATOM 1789 C C . VAL B 2 89 ? 78.613 -15.792 58.805 1.00 39.25 614 VAL B C 1
ATOM 1790 O O . VAL B 2 89 ? 77.517 -16.335 58.618 1.00 45.80 614 VAL B O 1
ATOM 1794 N N . LEU B 2 90 ? 79.654 -16.027 58.012 1.00 34.12 615 LEU B N 1
ATOM 1795 C CA . LEU B 2 90 ? 79.545 -16.895 56.849 1.00 47.26 615 LEU B CA 1
ATOM 1796 C C . LEU B 2 90 ? 79.857 -18.344 57.213 1.00 66.61 615 LEU B C 1
ATOM 1797 O O . LEU B 2 90 ? 80.449 -18.640 58.254 1.00 59.46 615 LEU B O 1
ATOM 1802 N N . ALA B 2 91 ? 79.451 -19.251 56.328 1.00 53.27 616 ALA B N 1
ATOM 1803 C CA . ALA B 2 91 ? 79.672 -20.680 56.523 1.00 59.00 616 ALA B CA 1
ATOM 1804 C C . ALA B 2 91 ? 81.159 -21.015 56.501 1.00 64.48 616 ALA B C 1
ATOM 1805 O O . ALA B 2 91 ? 81.562 -22.118 56.868 1.00 74.06 616 ALA B O 1
#

CATH classification: 3.30.40.10

Secondary structure (DSSP, 8-state):
-HHHHHHHHHHHHHHHHS--TTEEEEESSS-TTEEEEEEEPPTTSTTTT-EEEEEEE--TTTTSS--EEEE-S---BTTB-TT-BB--GGGTTT--TT--HHHHHHHHHHHHHS--TTS-SSHHHHHHHHH-HHHHHHHHHHHHHHH--/----HHHHHTS-EEEPPTTPPP-EETTTTEE--TT-EEEE-TTS-EEEHHHHHHHHTT--B-TTT--BS--

GO terms:
  GO:0061631 ubiquitin conjugating enzyme activity (F, IDA)
  GO:0051865 protein autoubiquitination (P, IDA)
  GO:0016567 protein ubiquitination (P, IDA)
  GO:0032991 protein-containing complex (C, IDA)
  GO:0004842 ubiquitin-protein transferase activity (F, IDA)
  GO:0061631 ubiquitin conjugating enzyme activity (F, EXP)
  GO:0005515 protein binding (F, IPI)
  GO:0004842 ubiquitin-protein transferase activity (F, TAS)
  GO:0036211 protein modification process (P, TAS)
  GO:0006511 ubiquitin-dependent protein catabolic process (P, TAS)
  GO:0005654 nucleoplasm (C, TAS)
  GO:0005829 cytosol (C, TAS)
  GO:0000209 protein polyubiquitination (P, IDA)
  GO:0061630 ubiquitin protein ligase activity (F, IDA)
  GO:0070936 protein K48-linked ubiquitination (P, IDA)
  GO:0070062 extracellular exosome (C, HDA)

InterPro domains:
  IPR000608 Ubiquitin-conjugating (UBC), catalytic core domain [PF00179] (5-141)
  IPR000608 Ubiquitin-conjugating (UBC), catalytic core domain [PS50127] (1-147)
  IPR016135 Ubiquitin-conjugating enzyme/RWD-like [G3DSA:3.10.110.10] (1-147)
  IPR016135 Ubiquitin-conjugating enzyme/RWD-like [SSF54495] (1-147)
  IPR023313 Ubiquitin-conjugating enzyme, active site [PS00183] (74-89)